Protein AF-A0A484IEH7-F1 (afdb_monomer)

Secondary structure (DSSP, 8-state):
-TTHHHHHHHHHHSSS---------------GGG-STT-EEEEEEEEEE-TTS-EEEEEEEEEEE----------S-----TTSEEEEEEEE-TTS--EEEEEEEEEEEEEEEE-TTT--EEEEEEEEEEETTEEEEEEEEEEEEPTTSSEEEEEE-SGGGTTTT-SS--EEEEPPPHHHHSGGGS--

pLDDT: mean 78.16, std 21.89, range [34.44, 98.0]

Solvent-accessible surface area (backbone atoms only — not comparable to full-atom values): 10768 Å² total; per-residue (Å²): 125,81,70,63,64,58,56,55,56,54,58,61,63,76,69,68,73,86,75,74,73,78,72,76,76,72,76,83,70,77,60,76,84,57,73,48,90,68,48,53,39,28,48,32,40,32,52,25,50,44,100,84,70,46,78,51,31,40,34,35,44,39,38,40,29,53,87,76,80,86,78,84,68,96,58,100,64,69,70,64,44,66,48,36,38,38,36,42,41,34,39,32,28,86,86,66,84,44,77,50,78,34,38,42,33,56,22,26,49,75,47,74,47,71,41,89,88,71,54,23,40,39,34,39,26,26,21,32,38,46,50,96,94,44,70,44,70,72,32,48,30,38,42,34,31,39,64,84,62,49,40,33,40,39,36,54,48,26,77,78,52,75,37,74,59,19,88,66,26,58,31,40,32,40,48,59,56,64,74,75,71,57,61,84,70,83,82,124

Nearest PDB structures (foldseek):
  8vfq-assembly1_A  TM=5.080E-01  e=4.629E+00  synthetic construct
  5m3l-assembly1_M  TM=3.325E-01  e=8.881E+00  Lumbricus terrestris
  4z3t-assembly1_A  TM=2.254E-01  e=2.689E+00  Neisseria meningitidis
  2xe2-assembly1_C  TM=1.680E-01  e=8.881E+00  Escherichia coli

Foldseek 3Di:
DVPPVVVVVVVVVVPPDPPPVPPVPPPPQPPPVVPPPQKWKFKKWDFAADPVRHTAKTKIWMKMASPPDLDPDVDPDPVFPFFRIKIKMWIAGPVRPDIDIKMKGRWTFPDWDADPPQRKIKTWTFTWMADPVGIQGRFTWIWIAGNVRQKTWIWTCCVSVVCPCHPTNTMITGGDDVVVSPPVPPPD

Mean predicted aligned error: 12.23 Å

Structure (mmCIF, N/CA/C/O backbone):
data_AF-A0A484IEH7-F1
#
_entry.id   AF-A0A484IEH7-F1
#
loop_
_atom_site.group_PDB
_atom_site.id
_atom_site.type_symbol
_atom_site.label_atom_id
_atom_site.label_alt_id
_atom_site.label_comp_id
_atom_site.label_asym_id
_atom_site.label_entity_id
_atom_site.label_seq_id
_atom_site.pdbx_PDB_ins_code
_atom_site.Cartn_x
_atom_site.Cartn_y
_atom_site.Cartn_z
_atom_site.occupancy
_atom_site.B_iso_or_equiv
_atom_site.auth_seq_id
_atom_site.auth_comp_id
_atom_site.auth_asym_id
_atom_site.auth_atom_id
_atom_site.pdbx_PDB_model_num
ATOM 1 N N . MET A 1 1 ? -47.107 -39.487 16.039 1.00 52.31 1 MET A N 1
ATOM 2 C CA . MET A 1 1 ? -46.144 -39.463 14.910 1.00 52.31 1 MET A CA 1
ATOM 3 C C . MET A 1 1 ? -46.086 -38.135 14.137 1.00 52.31 1 MET A C 1
ATOM 5 O O . MET A 1 1 ? -45.083 -37.912 13.484 1.00 52.31 1 MET A O 1
ATOM 9 N N . LYS A 1 2 ? -47.071 -37.219 14.223 1.00 49.94 2 LYS A N 1
ATOM 10 C CA . LYS A 1 2 ? -47.020 -35.917 13.513 1.00 49.94 2 LYS A CA 1
ATOM 11 C C . LYS A 1 2 ? -46.179 -34.812 14.182 1.00 49.94 2 LYS A C 1
ATOM 13 O O . LYS A 1 2 ? -45.806 -33.870 13.503 1.00 49.94 2 LYS A O 1
ATOM 18 N N . ASN A 1 3 ? -45.828 -34.947 15.464 1.00 54.19 3 ASN A N 1
ATOM 19 C CA . ASN A 1 3 ? -45.151 -33.874 16.216 1.00 54.19 3 ASN A CA 1
ATOM 20 C C . ASN A 1 3 ? -43.637 -34.082 16.388 1.00 54.19 3 ASN A C 1
ATOM 22 O O . ASN A 1 3 ? -42.960 -33.188 16.878 1.00 54.19 3 ASN A O 1
ATOM 26 N N . LEU A 1 4 ? -43.096 -35.241 15.992 1.00 46.50 4 LEU A N 1
ATOM 27 C CA . LEU A 1 4 ? -41.658 -35.520 16.106 1.00 46.50 4 LEU A CA 1
ATOM 28 C C . LEU A 1 4 ? -40.881 -34.975 14.895 1.00 46.50 4 LEU A C 1
ATOM 30 O O . LEU A 1 4 ? -39.775 -34.467 15.043 1.00 46.50 4 LEU A O 1
ATOM 34 N N . ASN A 1 5 ? -41.503 -34.990 13.711 1.00 44.78 5 ASN A N 1
ATOM 35 C CA . ASN A 1 5 ? -40.874 -34.516 12.477 1.00 44.78 5 ASN A CA 1
ATOM 36 C C . ASN A 1 5 ? -40.778 -32.982 12.415 1.00 44.78 5 ASN A C 1
ATOM 38 O O . ASN A 1 5 ? -39.831 -32.459 11.843 1.00 44.78 5 ASN A O 1
ATOM 42 N N . THR A 1 6 ? -41.704 -32.248 13.043 1.00 47.06 6 THR A N 1
ATOM 43 C CA . THR A 1 6 ? -41.690 -30.772 13.042 1.00 47.06 6 THR A CA 1
ATOM 44 C C . THR A 1 6 ? -40.608 -30.195 13.959 1.00 47.06 6 THR A C 1
ATOM 46 O O . THR A 1 6 ? -40.000 -29.182 13.629 1.00 47.06 6 THR A O 1
ATOM 49 N N . VAL A 1 7 ? -40.313 -30.858 15.083 1.00 50.53 7 VAL A N 1
ATOM 50 C CA . VAL A 1 7 ? -39.259 -30.416 16.016 1.00 50.53 7 VAL A CA 1
ATOM 51 C C . VAL A 1 7 ? -37.864 -30.640 15.422 1.00 50.53 7 VAL A C 1
ATOM 53 O O . VAL A 1 7 ? -36.973 -29.817 15.622 1.00 50.53 7 VAL A O 1
ATOM 56 N N . LEU A 1 8 ? -37.686 -31.693 14.615 1.00 43.75 8 LEU A N 1
ATOM 57 C CA . LEU A 1 8 ? -36.410 -31.973 13.952 1.00 43.75 8 LEU A CA 1
ATOM 58 C C . LEU A 1 8 ? -36.050 -30.912 12.894 1.00 43.75 8 LEU A C 1
ATOM 60 O O . LEU A 1 8 ? -34.884 -30.557 12.752 1.00 43.75 8 LEU A O 1
ATOM 64 N N . VAL A 1 9 ? -37.045 -30.363 12.188 1.00 49.44 9 VAL A N 1
ATOM 65 C CA . VAL A 1 9 ? -36.826 -29.362 11.127 1.00 49.44 9 VAL A CA 1
ATOM 66 C C . VAL A 1 9 ? -36.469 -27.982 11.700 1.00 49.44 9 VAL A C 1
ATOM 68 O O . VAL A 1 9 ? -35.662 -27.271 11.111 1.00 49.44 9 VAL A O 1
ATOM 71 N N . ILE A 1 10 ? -36.987 -27.618 12.878 1.00 48.12 10 ILE A N 1
ATOM 72 C CA . ILE A 1 10 ? -36.666 -26.330 13.523 1.00 48.12 10 ILE A CA 1
ATOM 73 C C . ILE A 1 10 ? -35.257 -26.352 14.144 1.00 48.12 10 ILE A C 1
ATOM 75 O O . ILE A 1 10 ? -34.538 -25.358 14.069 1.00 48.12 10 ILE A O 1
ATOM 79 N N . ALA A 1 11 ? -34.812 -27.492 14.684 1.00 46.34 11 ALA A N 1
ATOM 80 C CA . ALA A 1 11 ? -33.456 -27.632 15.228 1.00 46.34 11 ALA A CA 1
ATOM 81 C C . ALA A 1 11 ? -32.358 -27.607 14.139 1.00 46.34 11 ALA A C 1
ATOM 83 O O . ALA A 1 11 ? -31.252 -27.115 14.375 1.00 46.34 11 ALA A O 1
ATOM 84 N N . LEU A 1 12 ? -32.671 -28.082 12.928 1.00 43.97 12 LEU A N 1
ATOM 85 C CA . LEU A 1 12 ? -31.765 -28.036 11.773 1.00 43.97 12 LEU A CA 1
ATOM 86 C C . LEU A 1 12 ? -31.653 -26.639 11.139 1.00 43.97 12 LEU A C 1
ATOM 88 O O . LEU A 1 12 ? -30.634 -26.339 10.528 1.00 43.97 12 LEU A O 1
ATOM 92 N N . LEU A 1 13 ? -32.649 -25.764 11.316 1.00 42.25 13 LEU A N 1
ATOM 93 C CA . LEU A 1 13 ? -32.603 -24.390 10.797 1.00 42.25 13 LEU A CA 1
ATOM 94 C C . LEU A 1 13 ? -31.844 -23.415 11.711 1.00 42.25 13 LEU A C 1
ATOM 96 O O . LEU A 1 13 ? -31.332 -22.415 11.223 1.00 42.25 13 LEU A O 1
ATOM 100 N N . MET A 1 14 ? -31.710 -23.714 13.008 1.00 44.06 14 MET A N 1
ATOM 101 C CA . MET A 1 14 ? -30.990 -22.846 13.955 1.00 44.06 14 MET A CA 1
ATOM 102 C C . MET A 1 14 ? -29.480 -23.137 14.048 1.00 44.06 14 MET A C 1
ATOM 104 O O . MET A 1 14 ? -28.750 -22.406 14.711 1.00 44.06 14 MET A O 1
ATOM 108 N N . SER A 1 15 ? -29.003 -24.213 13.416 1.00 46.97 15 SER A N 1
ATOM 109 C CA . SER A 1 15 ? -27.593 -24.644 13.453 1.00 46.97 15 SER A CA 1
ATOM 110 C C . SER A 1 15 ? -26.802 -24.279 12.187 1.00 46.97 15 SER A C 1
ATOM 112 O O . SER A 1 15 ? -25.618 -24.597 12.076 1.00 46.97 15 SER A O 1
ATOM 114 N N . GLY A 1 16 ? -27.433 -23.581 11.240 1.00 46.09 16 GLY A N 1
ATOM 115 C CA . GLY A 1 16 ? -26.806 -23.137 10.002 1.00 46.09 16 GLY A CA 1
ATOM 116 C C . GLY A 1 16 ? -26.040 -21.827 10.167 1.00 46.09 16 GLY A C 1
ATOM 117 O O . GLY A 1 16 ? -26.647 -20.768 10.247 1.00 46.09 16 GLY A O 1
ATOM 118 N N . LEU A 1 17 ? -24.711 -21.933 10.100 1.00 49.12 17 LEU A N 1
ATOM 119 C CA . LEU A 1 17 ? -23.743 -20.865 9.814 1.00 49.12 17 LEU A CA 1
ATOM 120 C C . LEU A 1 17 ? -23.400 -19.896 10.957 1.00 49.12 17 LEU A C 1
ATOM 122 O O . LEU A 1 17 ? -23.538 -18.684 10.846 1.00 49.12 17 LEU A O 1
ATOM 126 N N . LEU A 1 18 ? -22.732 -20.426 11.983 1.00 38.34 18 LEU A N 1
ATOM 127 C CA . LEU A 1 18 ? -21.524 -19.754 12.465 1.00 38.34 18 LEU A CA 1
ATOM 128 C C . LEU A 1 18 ? -20.367 -20.201 11.568 1.00 38.34 18 LEU A C 1
ATOM 130 O O . LEU A 1 18 ? -19.612 -21.112 11.904 1.00 38.34 18 LEU A O 1
ATOM 134 N N . SER A 1 19 ? -20.239 -19.587 10.391 1.00 42.47 19 SER A N 1
ATOM 135 C CA . SER A 1 19 ? -18.971 -19.594 9.667 1.00 42.47 19 SER A CA 1
ATOM 136 C C . SER A 1 19 ? -17.997 -18.737 10.465 1.00 42.47 19 SER A C 1
ATOM 138 O O . SER A 1 19 ? -17.803 -17.556 10.188 1.00 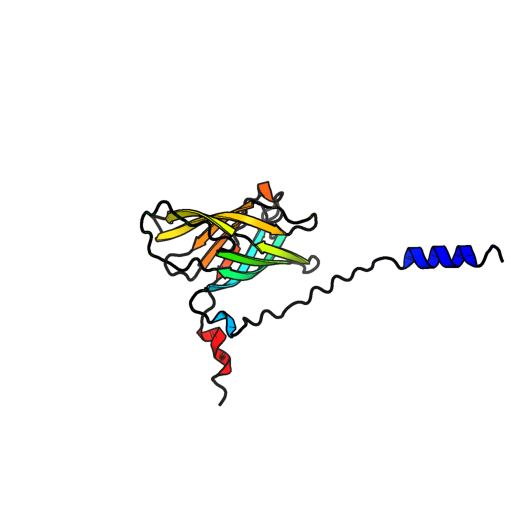42.47 19 SER A O 1
ATOM 140 N N . ILE A 1 20 ? -17.398 -19.338 11.493 1.00 46.88 20 ILE A N 1
ATOM 141 C CA . ILE A 1 20 ? -16.120 -18.877 12.017 1.00 46.88 20 ILE A CA 1
ATOM 142 C C . ILE A 1 20 ? -15.160 -19.067 10.849 1.00 46.88 20 ILE A C 1
ATOM 144 O O . ILE A 1 20 ? -14.649 -20.165 10.621 1.00 46.88 20 ILE A O 1
ATOM 148 N N . GLY A 1 21 ? -15.006 -18.020 10.038 1.00 39.09 21 GLY A N 1
ATOM 149 C CA . GLY A 1 21 ? -13.894 -17.912 9.119 1.00 39.09 21 GLY A CA 1
ATOM 150 C C . GLY A 1 21 ? -12.655 -18.078 9.975 1.00 39.09 21 GLY A C 1
ATOM 151 O O . GLY A 1 21 ? -12.300 -17.193 10.747 1.00 39.09 21 GLY A O 1
ATOM 152 N N . GLN A 1 22 ? -12.059 -19.264 9.921 1.00 36.94 22 GLN A N 1
ATOM 153 C CA . GLN A 1 22 ? -10.737 -19.505 10.459 1.00 36.94 22 GLN A CA 1
ATOM 154 C C . GLN A 1 22 ? -9.806 -18.673 9.577 1.00 36.94 22 GLN A C 1
ATOM 156 O O . GLN A 1 22 ? -9.244 -19.176 8.608 1.00 36.94 22 GLN A O 1
ATOM 161 N N . THR A 1 23 ? -9.683 -17.374 9.855 1.00 40.19 23 THR A N 1
ATOM 162 C CA . THR A 1 23 ? -8.543 -16.609 9.377 1.00 40.19 23 THR A CA 1
ATOM 163 C C . THR A 1 23 ? -7.368 -17.206 10.129 1.00 40.19 23 THR A C 1
ATOM 165 O O . THR A 1 23 ? -7.098 -16.861 11.280 1.00 40.19 23 THR A O 1
ATOM 168 N N . SER A 1 24 ? -6.725 -18.205 9.526 1.00 38.72 24 SER A N 1
ATOM 169 C CA . SER A 1 24 ? -5.399 -18.616 9.944 1.00 38.72 24 SER A CA 1
ATOM 170 C C . SER A 1 24 ? -4.562 -17.345 9.883 1.00 38.72 24 SER A C 1
ATOM 172 O O . SER A 1 24 ? -4.234 -16.881 8.794 1.00 38.72 24 SER A O 1
ATOM 174 N N . ASN A 1 25 ? -4.305 -16.720 11.027 1.00 35.56 25 ASN A N 1
ATOM 175 C CA . ASN A 1 25 ? -3.343 -15.641 11.110 1.00 35.56 25 ASN A CA 1
ATOM 176 C C . ASN A 1 25 ? -1.996 -16.324 10.946 1.00 35.56 25 ASN A C 1
ATOM 178 O O . ASN A 1 25 ? -1.434 -16.854 11.905 1.00 35.56 25 ASN A O 1
ATOM 182 N N . TRP A 1 26 ? -1.527 -16.398 9.702 1.00 35.84 26 TRP A N 1
ATOM 183 C CA . TRP A 1 26 ? -0.141 -16.721 9.434 1.00 35.84 26 TRP A CA 1
ATOM 184 C C . TRP A 1 26 ? 0.639 -15.650 10.188 1.00 35.84 26 TRP A C 1
ATOM 186 O O . TRP A 1 26 ? 0.634 -14.485 9.800 1.00 35.84 26 TRP A O 1
ATOM 196 N N . ILE A 1 27 ? 1.257 -16.020 11.311 1.00 34.44 27 ILE A N 1
ATOM 197 C CA . ILE A 1 27 ? 2.402 -15.274 11.821 1.00 34.44 27 ILE A CA 1
ATOM 198 C C . ILE A 1 27 ? 3.312 -15.180 10.600 1.00 34.44 27 ILE A C 1
ATOM 200 O O . ILE A 1 27 ? 3.745 -16.218 10.099 1.00 34.44 27 ILE A O 1
ATOM 204 N N . PHE A 1 28 ? 3.457 -13.973 10.046 1.00 51.75 28 PHE A N 1
ATOM 205 C CA . PHE A 1 28 ? 4.104 -13.709 8.763 1.00 51.75 28 PHE A CA 1
ATOM 206 C C . PHE A 1 28 ? 5.615 -13.940 8.867 1.00 51.75 28 PHE A C 1
ATOM 208 O O . PHE A 1 28 ? 6.427 -13.025 8.755 1.00 51.75 28 PHE A O 1
ATOM 215 N N . ALA A 1 29 ? 6.001 -15.189 9.106 1.00 45.62 29 ALA A N 1
ATOM 216 C CA . ALA A 1 29 ? 7.340 -15.656 8.866 1.00 45.62 29 ALA A CA 1
ATOM 217 C C . ALA A 1 29 ? 7.560 -15.542 7.358 1.00 45.62 29 ALA A C 1
ATOM 219 O O . ALA A 1 29 ? 6.956 -16.268 6.567 1.00 45.62 29 ALA A O 1
ATOM 220 N N . ILE A 1 30 ? 8.388 -14.573 6.975 1.00 55.81 30 ILE A N 1
ATOM 221 C CA . ILE A 1 30 ? 8.943 -14.464 5.632 1.00 55.81 30 ILE A CA 1
ATOM 222 C C . ILE A 1 30 ? 9.589 -15.824 5.322 1.00 55.81 30 ILE A C 1
ATOM 224 O O . ILE A 1 30 ? 10.537 -16.203 6.014 1.00 55.81 30 ILE A O 1
ATOM 228 N N . PRO A 1 31 ? 9.093 -16.584 4.331 1.00 52.84 31 PRO A N 1
ATOM 229 C CA . PRO A 1 31 ? 9.714 -17.844 3.958 1.00 52.84 31 PRO A CA 1
ATOM 230 C C . PRO A 1 31 ? 11.150 -17.574 3.509 1.00 52.84 31 PRO A C 1
ATOM 232 O O . PRO A 1 31 ? 11.381 -16.691 2.683 1.00 52.84 31 PRO A O 1
ATOM 235 N N . SER A 1 32 ? 12.117 -18.344 4.001 1.00 49.62 32 SER A N 1
ATOM 236 C CA . SER A 1 32 ? 13.518 -18.239 3.567 1.00 49.62 32 SER A CA 1
ATOM 237 C C . SER A 1 32 ? 13.686 -18.453 2.056 1.00 49.62 32 SER A C 1
ATOM 239 O O . SER A 1 32 ? 14.592 -17.888 1.454 1.00 49.62 32 SER A O 1
ATOM 241 N N . ASP A 1 33 ? 12.763 -19.175 1.414 1.00 48.69 33 ASP A N 1
ATOM 242 C CA . ASP A 1 33 ? 12.743 -19.390 -0.040 1.00 48.69 33 ASP A CA 1
ATOM 243 C C . ASP A 1 33 ? 12.414 -18.118 -0.855 1.00 48.69 33 ASP A C 1
ATOM 245 O O . ASP A 1 33 ? 12.564 -18.113 -2.079 1.00 48.69 33 ASP A O 1
ATOM 249 N N . LEU A 1 34 ? 12.005 -17.013 -0.206 1.00 51.12 34 LEU A N 1
ATOM 250 C CA . LEU A 1 34 ? 11.847 -15.697 -0.843 1.00 51.12 34 LEU A CA 1
ATOM 251 C C . LEU A 1 34 ? 13.170 -14.923 -1.004 1.00 51.12 34 LEU A C 1
ATOM 253 O O . LEU A 1 34 ? 13.166 -13.883 -1.658 1.00 51.12 34 LEU A O 1
ATOM 257 N N . LEU A 1 35 ? 14.307 -15.439 -0.509 1.00 53.94 35 LEU A N 1
ATOM 258 C CA . LEU A 1 35 ? 15.665 -14.912 -0.766 1.00 53.94 35 LEU A CA 1
ATOM 259 C C . LEU A 1 35 ? 16.163 -15.161 -2.204 1.00 53.94 35 LEU A C 1
ATOM 261 O O . LEU A 1 35 ? 17.359 -15.090 -2.495 1.00 53.94 35 LEU A O 1
ATOM 265 N N . ASN A 1 36 ? 15.259 -15.430 -3.143 1.00 53.16 36 ASN A N 1
ATOM 266 C CA . ASN A 1 36 ? 15.582 -15.251 -4.544 1.00 53.16 36 ASN A CA 1
ATOM 267 C C . ASN A 1 36 ? 15.657 -13.737 -4.803 1.00 53.16 36 ASN A C 1
ATOM 269 O O . ASN A 1 36 ? 14.634 -13.061 -4.731 1.00 53.16 36 ASN A O 1
ATOM 273 N N . HIS A 1 37 ? 16.846 -13.218 -5.134 1.00 58.00 37 HIS A N 1
ATOM 274 C CA . HIS A 1 37 ? 17.158 -11.801 -5.417 1.00 58.00 37 HIS A CA 1
ATOM 275 C C . HIS A 1 37 ? 16.248 -11.117 -6.468 1.00 58.00 37 HIS A C 1
ATOM 277 O O . HIS A 1 37 ? 16.423 -9.942 -6.773 1.00 58.00 37 HIS A O 1
ATOM 283 N N . LYS A 1 38 ? 15.287 -11.849 -7.041 1.00 70.75 38 LYS A N 1
ATOM 284 C CA . LYS A 1 38 ? 14.239 -11.375 -7.945 1.00 70.75 38 LYS A CA 1
ATOM 285 C C . LYS A 1 38 ? 13.144 -10.548 -7.254 1.00 70.75 38 LYS A C 1
ATOM 287 O O . LYS A 1 38 ? 12.490 -9.766 -7.935 1.00 70.75 38 LYS A O 1
ATOM 292 N N . TYR A 1 39 ? 12.898 -10.748 -5.958 1.00 79.94 39 TYR A N 1
ATOM 293 C CA . TYR A 1 39 ? 11.814 -10.065 -5.245 1.00 79.94 39 TYR A CA 1
ATOM 294 C C . TYR A 1 39 ? 12.342 -9.201 -4.103 1.00 79.94 39 TYR A C 1
ATOM 296 O O . TYR A 1 39 ? 13.217 -9.614 -3.347 1.00 79.94 39 TYR A O 1
ATOM 304 N N . VAL A 1 40 ? 11.728 -8.035 -3.937 1.00 86.69 40 VAL A N 1
ATOM 305 C CA . VAL A 1 40 ? 11.742 -7.263 -2.691 1.00 86.69 40 VAL A CA 1
ATOM 306 C C . VAL A 1 40 ? 10.421 -7.486 -1.967 1.00 86.69 40 VAL A C 1
ATOM 308 O O . VAL A 1 40 ? 9.395 -7.753 -2.592 1.00 86.69 40 VAL A O 1
ATOM 311 N N . PHE A 1 41 ? 10.435 -7.436 -0.646 1.00 89.88 41 PHE A N 1
ATOM 312 C CA . PHE A 1 41 ? 9.264 -7.696 0.187 1.00 89.88 41 PHE A CA 1
ATOM 313 C C . PHE A 1 41 ? 9.434 -7.010 1.534 1.00 89.88 41 PHE A C 1
ATOM 315 O O . PHE A 1 41 ? 10.539 -6.598 1.878 1.00 89.88 41 PHE A O 1
ATOM 322 N N . GLY A 1 42 ? 8.368 -6.946 2.322 1.00 91.56 42 GLY A N 1
ATOM 323 C CA . GLY A 1 42 ? 8.447 -6.521 3.713 1.00 91.56 42 GLY A CA 1
ATOM 324 C C . GLY A 1 42 ? 7.089 -6.168 4.307 1.00 91.56 42 GLY A C 1
ATOM 325 O O . GLY A 1 42 ? 6.058 -6.503 3.714 1.00 91.56 42 GLY A O 1
ATOM 326 N N . PRO A 1 43 ? 7.072 -5.535 5.490 1.00 94.25 43 PRO A N 1
ATOM 327 C CA . PRO A 1 43 ? 5.833 -5.124 6.129 1.00 94.25 43 PRO A CA 1
ATOM 328 C C . PRO A 1 43 ? 5.207 -3.921 5.413 1.00 94.25 43 PRO A C 1
ATOM 330 O O . PRO A 1 43 ? 5.911 -3.123 4.789 1.00 94.25 43 PRO A O 1
ATOM 333 N N . LEU A 1 44 ? 3.887 -3.784 5.538 1.00 94.44 44 LEU A N 1
ATOM 334 C CA . LEU A 1 44 ? 3.136 -2.583 5.172 1.00 94.44 44 LEU A CA 1
ATOM 335 C C . LEU A 1 44 ? 2.504 -1.941 6.410 1.00 94.44 44 LEU A C 1
ATOM 337 O O . LEU A 1 44 ? 2.154 -2.634 7.369 1.00 94.44 44 LEU A O 1
ATOM 341 N N . VAL A 1 45 ? 2.331 -0.624 6.368 1.00 96.44 45 VAL A N 1
ATOM 342 C CA . VAL A 1 45 ? 1.623 0.149 7.389 1.00 96.44 45 VAL A CA 1
ATOM 343 C C . VAL A 1 45 ? 0.888 1.327 6.759 1.00 96.44 45 VAL A C 1
ATOM 345 O O . VAL A 1 45 ? 1.379 1.937 5.816 1.00 96.44 45 VAL A O 1
ATOM 348 N N . GLY A 1 46 ? -0.278 1.671 7.288 1.00 96.00 46 GLY A N 1
ATOM 349 C CA . GLY A 1 46 ? -1.020 2.864 6.892 1.00 96.00 46 GLY A CA 1
ATOM 350 C C . GLY A 1 46 ? -2.097 3.203 7.913 1.00 96.00 46 GLY A C 1
ATOM 351 O O . GLY A 1 46 ? -2.296 2.472 8.886 1.00 96.00 46 GLY A O 1
ATOM 352 N N . ILE A 1 47 ? -2.798 4.304 7.680 1.00 96.06 47 ILE A N 1
ATOM 353 C CA . ILE A 1 47 ? -3.991 4.690 8.435 1.00 96.06 47 ILE A CA 1
ATOM 354 C C . ILE A 1 47 ? -5.048 5.210 7.465 1.00 96.06 47 ILE A C 1
ATOM 356 O O . ILE A 1 47 ? -4.707 5.744 6.412 1.00 96.06 47 ILE A O 1
ATOM 360 N N . THR A 1 48 ? -6.315 5.074 7.832 1.00 94.00 48 THR A N 1
ATOM 361 C CA . THR A 1 48 ? -7.398 5.864 7.242 1.00 94.00 48 THR A CA 1
ATOM 362 C C . THR A 1 48 ? -7.946 6.817 8.282 1.00 94.00 48 THR A C 1
ATOM 364 O O . THR A 1 48 ? -7.897 6.547 9.485 1.00 94.00 48 THR A O 1
ATOM 367 N N . GLU A 1 49 ? -8.486 7.929 7.812 1.00 92.44 49 GLU A N 1
ATOM 368 C CA . GLU A 1 49 ? -9.157 8.920 8.640 1.00 92.44 49 GLU A CA 1
ATOM 369 C C . GLU A 1 49 ? -10.637 8.965 8.263 1.00 92.44 49 GLU A C 1
ATOM 371 O O . GLU A 1 49 ? -10.996 8.763 7.102 1.00 92.44 49 GLU A O 1
ATOM 376 N N . ASN A 1 50 ? -11.495 9.226 9.245 1.00 89.38 50 ASN A N 1
ATOM 377 C CA . ASN A 1 50 ? -12.898 9.547 8.997 1.00 89.38 50 ASN A CA 1
ATOM 378 C C . ASN A 1 50 ? -13.069 11.035 8.644 1.00 89.38 50 ASN A C 1
ATOM 380 O O . ASN A 1 50 ? -12.123 11.819 8.712 1.00 89.38 50 ASN A O 1
ATOM 384 N N . ASP A 1 51 ? -14.304 11.455 8.365 1.00 87.62 51 ASP A N 1
ATOM 385 C CA . ASP A 1 51 ? -14.646 12.837 7.983 1.00 87.62 51 ASP A CA 1
ATOM 386 C C . ASP A 1 51 ? -14.220 13.915 8.997 1.00 87.62 51 ASP A C 1
ATOM 388 O O . ASP A 1 51 ? -14.164 15.100 8.671 1.00 87.62 51 ASP A O 1
ATOM 392 N N . THR A 1 52 ? -13.929 13.528 10.243 1.00 90.19 52 THR A N 1
ATOM 393 C CA . THR A 1 52 ? -13.465 14.443 11.299 1.00 90.19 52 THR A CA 1
ATOM 394 C C . THR A 1 52 ? -11.941 14.516 11.423 1.00 90.19 52 THR A C 1
ATOM 396 O O . THR A 1 52 ? -11.444 15.244 12.280 1.00 90.19 52 THR A O 1
ATOM 399 N N . GLY A 1 53 ? -11.198 13.772 10.595 1.00 89.31 53 GLY A N 1
ATOM 400 C CA . GLY A 1 53 ? -9.735 13.669 10.644 1.00 89.31 53 GLY A CA 1
ATOM 401 C C . GLY A 1 53 ? -9.212 12.757 11.759 1.00 89.31 53 GLY A C 1
ATOM 402 O O . GLY A 1 53 ? -8.021 12.755 12.053 1.00 89.31 53 GLY A O 1
ATOM 403 N N . ASN A 1 54 ? -10.088 11.997 12.423 1.00 92.88 54 ASN A N 1
ATOM 404 C CA . ASN A 1 54 ? -9.669 11.006 13.410 1.00 92.88 54 ASN A CA 1
ATOM 405 C C . ASN A 1 54 ? -9.334 9.689 12.709 1.00 92.88 54 ASN A C 1
ATOM 407 O O . ASN A 1 54 ? -10.028 9.309 11.765 1.00 92.88 54 ASN A O 1
ATOM 411 N N . VAL A 1 55 ? -8.331 8.963 13.216 1.00 94.19 55 VAL A N 1
ATOM 412 C CA . VAL A 1 55 ? -7.991 7.622 12.715 1.00 94.19 55 VAL A CA 1
ATOM 413 C C . VAL A 1 55 ? -9.220 6.717 12.813 1.00 94.19 55 VAL A C 1
ATOM 415 O O . VAL A 1 55 ? -9.762 6.525 13.901 1.00 94.19 55 VAL A O 1
ATOM 418 N N . ASP A 1 56 ? -9.637 6.157 11.682 1.00 94.00 56 ASP A N 1
ATOM 419 C CA . ASP A 1 56 ? -10.764 5.227 11.584 1.00 94.00 56 ASP A CA 1
ATOM 420 C C . ASP A 1 56 ? -10.276 3.775 11.526 1.00 94.00 56 ASP A C 1
ATOM 422 O O . ASP A 1 56 ? -10.768 2.915 12.261 1.00 94.00 56 ASP A O 1
ATOM 426 N N . TRP A 1 57 ? -9.228 3.518 10.736 1.00 95.75 57 TRP A N 1
ATOM 427 C CA . TRP A 1 57 ? -8.579 2.211 10.645 1.00 95.75 57 TRP A CA 1
ATOM 428 C C . TRP A 1 57 ? -7.059 2.323 10.645 1.00 95.75 57 TRP A C 1
ATOM 430 O O . TRP A 1 57 ? -6.471 3.218 10.042 1.00 95.75 57 TRP A O 1
ATOM 440 N N . VAL A 1 58 ? -6.414 1.355 11.291 1.00 96.56 58 VAL A N 1
ATOM 441 C CA . VAL A 1 58 ? -4.976 1.101 11.195 1.00 96.56 58 VAL A CA 1
ATOM 442 C C . VAL A 1 58 ? -4.759 -0.039 10.211 1.00 96.56 58 VAL A C 1
ATOM 444 O O . VAL A 1 58 ? -5.365 -1.102 10.345 1.00 96.56 58 VAL A O 1
ATOM 447 N N . LEU A 1 59 ? -3.892 0.185 9.229 1.00 96.62 59 LEU A N 1
ATOM 448 C CA . LEU A 1 59 ? -3.574 -0.766 8.175 1.00 96.62 59 LEU A CA 1
ATOM 449 C C . LEU A 1 59 ? -2.221 -1.400 8.468 1.00 96.62 59 LEU A C 1
ATOM 451 O O . LEU A 1 59 ? -1.250 -0.711 8.780 1.00 96.62 59 LEU A O 1
ATOM 455 N N . THR A 1 60 ? -2.143 -2.718 8.347 1.00 95.94 60 THR A N 1
ATOM 456 C CA . THR A 1 60 ? -0.908 -3.485 8.526 1.00 95.94 60 THR A CA 1
ATOM 457 C C . THR A 1 60 ? -0.890 -4.705 7.615 1.00 95.94 60 THR A C 1
ATOM 459 O O . THR A 1 60 ? -1.895 -5.031 6.996 1.00 95.94 60 THR A O 1
ATOM 462 N N . GLY A 1 61 ? 0.241 -5.391 7.491 1.00 94.50 61 GLY A N 1
ATOM 463 C CA . GLY A 1 61 ? 0.350 -6.581 6.655 1.00 94.50 61 GLY A CA 1
ATOM 464 C C . GLY A 1 61 ? 1.705 -6.704 5.983 1.00 94.50 61 GLY A C 1
ATOM 465 O O . GLY A 1 61 ? 2.706 -6.199 6.489 1.00 94.50 61 GLY A O 1
ATOM 466 N N . ASN A 1 62 ? 1.744 -7.394 4.844 1.00 94.19 62 ASN A N 1
ATOM 467 C CA . ASN A 1 62 ? 2.982 -7.664 4.115 1.00 94.19 62 ASN A CA 1
ATOM 468 C C . ASN A 1 62 ? 2.792 -7.533 2.610 1.00 94.19 62 ASN A C 1
ATOM 470 O O . ASN A 1 62 ? 1.703 -7.747 2.075 1.00 94.19 62 ASN A O 1
ATOM 474 N N . TRP A 1 63 ? 3.884 -7.232 1.921 1.00 94.06 63 TRP A N 1
ATOM 475 C CA . TRP A 1 63 ? 3.909 -7.055 0.478 1.00 94.06 63 TRP A CA 1
ATOM 476 C C . TRP A 1 63 ? 5.130 -7.731 -0.144 1.00 94.06 63 TRP A C 1
ATOM 478 O O . TRP A 1 63 ? 6.108 -8.049 0.535 1.00 94.06 63 TRP A O 1
ATOM 488 N N . ARG A 1 64 ? 5.065 -7.954 -1.458 1.00 91.50 64 ARG A N 1
ATOM 489 C CA . ARG A 1 64 ? 6.200 -8.370 -2.289 1.00 91.50 64 ARG A CA 1
ATOM 490 C C . ARG A 1 64 ? 6.103 -7.765 -3.683 1.00 91.50 64 ARG A C 1
ATOM 492 O O . ARG A 1 64 ? 5.002 -7.569 -4.196 1.00 91.50 64 ARG A O 1
ATOM 499 N N . SER A 1 65 ? 7.244 -7.544 -4.318 1.00 90.19 65 SER A N 1
ATOM 500 C CA . SER A 1 65 ? 7.331 -6.928 -5.637 1.00 90.19 65 SER A CA 1
ATOM 501 C C . SER A 1 65 ? 8.556 -7.386 -6.420 1.00 90.19 65 SER A C 1
ATOM 503 O O . SER A 1 65 ? 9.587 -7.707 -5.833 1.00 90.19 65 SER A O 1
ATOM 505 N N . ILE A 1 66 ? 8.449 -7.375 -7.748 1.00 86.81 66 ILE A N 1
ATOM 506 C CA . ILE A 1 66 ? 9.585 -7.472 -8.688 1.00 86.81 66 ILE A CA 1
ATOM 507 C C . ILE A 1 66 ? 9.979 -6.106 -9.264 1.00 86.81 66 ILE A C 1
ATOM 509 O O . ILE A 1 66 ? 10.803 -6.035 -10.172 1.00 86.81 66 ILE A O 1
ATOM 513 N N . LEU A 1 67 ? 9.370 -5.019 -8.780 1.00 86.81 67 LEU A N 1
ATOM 514 C CA . LEU A 1 67 ? 9.665 -3.646 -9.196 1.00 86.81 67 LEU A CA 1
ATOM 515 C C . LEU A 1 67 ? 10.998 -3.192 -8.570 1.00 86.81 67 LEU A C 1
ATOM 517 O O . LEU A 1 67 ? 11.033 -2.365 -7.662 1.00 86.81 67 LEU A O 1
ATOM 521 N N . THR A 1 68 ? 12.097 -3.814 -9.008 1.00 75.56 68 THR A N 1
ATOM 522 C CA . THR A 1 68 ? 13.444 -3.671 -8.430 1.00 75.56 68 THR A CA 1
ATOM 523 C C . THR A 1 68 ? 14.418 -2.878 -9.295 1.00 75.56 68 THR A C 1
ATOM 525 O O . THR A 1 68 ? 15.480 -2.514 -8.799 1.00 75.56 68 THR A O 1
ATOM 528 N N . ASN A 1 69 ? 14.108 -2.646 -10.573 1.00 60.84 69 ASN A N 1
ATOM 529 C CA . ASN A 1 69 ? 15.076 -2.130 -11.543 1.00 60.84 69 ASN A CA 1
ATOM 530 C C . ASN A 1 69 ? 15.059 -0.597 -11.623 1.00 60.84 69 ASN A C 1
ATOM 532 O O . ASN A 1 69 ? 14.008 -0.005 -11.846 1.00 60.84 69 ASN A O 1
ATOM 536 N N . ASP A 1 70 ? 16.247 0.009 -11.526 1.00 49.84 70 ASP A N 1
ATOM 537 C CA . ASP A 1 70 ? 16.488 1.457 -11.656 1.00 49.84 70 ASP A CA 1
ATOM 538 C C . ASP A 1 70 ? 16.718 1.910 -13.117 1.00 49.84 70 ASP A C 1
ATOM 540 O O . ASP A 1 70 ? 16.854 3.101 -13.393 1.00 49.84 70 ASP A O 1
ATOM 544 N N . VAL A 1 71 ? 16.801 0.975 -14.075 1.00 45.97 71 VAL A N 1
ATOM 545 C CA . VAL A 1 71 ? 17.153 1.287 -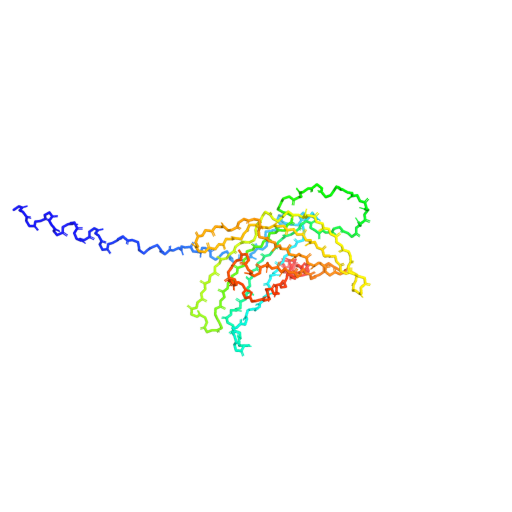15.470 1.00 45.97 71 VAL A CA 1
ATOM 546 C C . VAL A 1 71 ? 15.895 1.533 -16.300 1.00 45.97 71 VAL A C 1
ATOM 548 O O . VAL A 1 71 ? 15.283 0.613 -16.843 1.00 45.97 71 VAL A O 1
ATOM 551 N N . PHE A 1 72 ? 15.542 2.811 -16.404 1.00 50.66 72 PHE A N 1
ATOM 552 C CA . PHE A 1 72 ? 14.600 3.356 -17.375 1.00 50.66 72 PHE A CA 1
ATOM 553 C C . PHE A 1 72 ? 15.254 3.453 -18.757 1.00 50.66 72 PHE A C 1
ATOM 555 O O . PHE A 1 72 ? 15.667 4.525 -19.197 1.00 50.66 72 PHE A O 1
ATOM 562 N N . GLU A 1 73 ? 15.346 2.340 -19.478 1.00 41.06 73 GLU A N 1
ATOM 563 C CA . GLU A 1 73 ? 15.455 2.450 -20.930 1.00 41.06 73 GLU A CA 1
ATOM 564 C C . GLU A 1 73 ? 14.055 2.708 -21.477 1.00 41.06 73 GLU A C 1
ATOM 566 O O . GLU A 1 73 ? 13.137 1.927 -21.222 1.00 41.06 73 GLU A O 1
ATOM 571 N N . ASN A 1 74 ? 13.914 3.833 -22.189 1.00 40.09 74 ASN A N 1
ATOM 572 C CA . ASN A 1 74 ? 12.743 4.303 -22.932 1.00 40.09 74 ASN A CA 1
ATOM 573 C C . ASN A 1 74 ? 12.276 3.255 -23.956 1.00 40.09 74 ASN A C 1
ATOM 575 O O . ASN A 1 74 ? 12.420 3.406 -25.168 1.00 40.09 74 ASN A O 1
ATOM 579 N N . THR A 1 75 ? 11.770 2.143 -23.451 1.00 37.97 75 THR A N 1
ATOM 580 C CA . THR A 1 75 ? 11.233 1.041 -24.215 1.00 37.97 75 THR A CA 1
ATOM 581 C C . THR A 1 75 ? 9.741 1.084 -23.984 1.00 37.97 75 THR A C 1
ATOM 583 O O . THR A 1 75 ? 9.225 0.927 -22.882 1.00 37.97 75 THR A O 1
ATOM 586 N N . THR A 1 76 ? 9.033 1.329 -25.072 1.00 38.97 76 THR A N 1
ATOM 587 C CA . THR A 1 76 ? 7.580 1.295 -25.245 1.00 38.97 76 THR A CA 1
ATOM 588 C C . THR A 1 76 ? 6.966 -0.092 -24.985 1.00 38.97 76 THR A C 1
ATOM 590 O O . THR A 1 76 ? 5.904 -0.415 -25.504 1.00 38.97 76 THR A O 1
ATOM 593 N N . TYR A 1 77 ? 7.629 -0.925 -24.181 1.00 40.66 77 TYR A N 1
ATOM 594 C CA . TYR A 1 77 ? 7.302 -2.313 -23.905 1.00 40.66 77 TYR A CA 1
ATOM 595 C C . TYR A 1 77 ? 7.516 -2.614 -22.418 1.00 40.66 77 TYR A C 1
ATOM 597 O O . TYR A 1 77 ? 8.346 -3.441 -22.040 1.00 40.66 77 TYR A O 1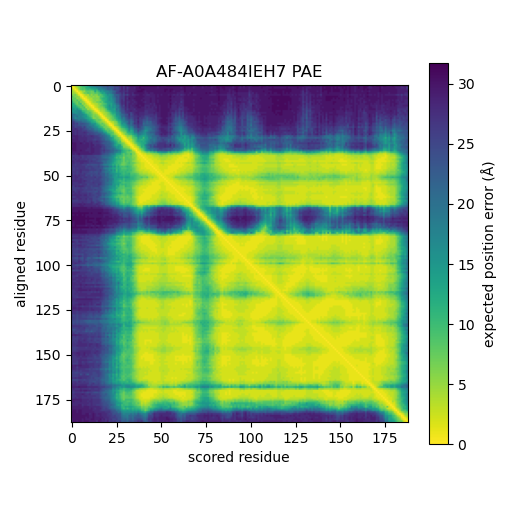
ATOM 605 N N . PHE A 1 78 ? 6.694 -2.010 -21.556 1.00 50.59 78 PHE A N 1
ATOM 606 C CA . PHE A 1 78 ? 6.294 -2.732 -20.353 1.00 50.59 78 PHE A CA 1
ATOM 607 C C . PHE A 1 78 ? 5.498 -3.939 -20.849 1.00 50.59 78 PHE A C 1
ATOM 609 O O . PHE A 1 78 ? 4.304 -3.842 -21.120 1.00 50.59 78 PHE A O 1
ATOM 616 N N . ASN A 1 79 ? 6.168 -5.077 -21.051 1.00 48.25 79 ASN A N 1
ATOM 617 C CA . ASN A 1 79 ? 5.466 -6.353 -21.093 1.00 48.25 79 ASN A CA 1
ATOM 618 C C . ASN A 1 79 ? 4.653 -6.394 -19.802 1.00 48.25 79 ASN A C 1
ATOM 620 O O . ASN A 1 79 ? 5.259 -6.493 -18.736 1.00 48.25 79 ASN A O 1
ATOM 624 N N . GLN A 1 80 ? 3.334 -6.207 -19.921 1.00 53.50 80 GLN A N 1
ATOM 625 C CA . GLN A 1 80 ? 2.354 -6.135 -18.840 1.00 53.50 80 GLN A CA 1
ATOM 626 C C . GLN A 1 80 ? 2.655 -7.241 -17.827 1.00 53.50 80 GLN A C 1
ATOM 628 O O . GLN A 1 80 ? 2.281 -8.400 -18.010 1.00 53.50 80 GLN A O 1
ATOM 633 N N . SER A 1 81 ? 3.439 -6.915 -16.799 1.00 61.91 81 SER A N 1
ATOM 634 C CA . SER A 1 81 ? 3.968 -7.912 -15.878 1.00 61.91 81 SER A CA 1
ATOM 635 C C . SER A 1 81 ? 2.924 -8.113 -14.798 1.00 61.91 81 SER A C 1
ATOM 637 O O . SER A 1 81 ? 3.008 -7.564 -13.702 1.00 61.91 81 SER A O 1
ATOM 639 N N . SER A 1 82 ? 1.880 -8.865 -15.153 1.00 63.81 82 SER A N 1
ATOM 640 C CA . SER A 1 82 ? 0.809 -9.211 -14.226 1.00 63.81 82 SER A CA 1
ATOM 641 C C . SER A 1 82 ? 1.387 -9.798 -12.938 1.00 63.81 82 SER A C 1
ATOM 643 O O . SER A 1 82 ? 2.238 -10.695 -12.953 1.00 63.81 82 SER A O 1
ATOM 645 N N . GLY A 1 83 ? 0.937 -9.254 -11.805 1.00 70.81 83 GLY A N 1
ATOM 646 C CA . GLY A 1 83 ? 1.384 -9.664 -10.478 1.00 70.81 83 GLY A CA 1
ATOM 647 C C . GLY A 1 83 ? 2.759 -9.125 -10.086 1.00 70.81 83 GLY A C 1
ATOM 648 O O . GLY A 1 83 ? 3.416 -9.741 -9.240 1.00 70.81 83 GLY A O 1
ATOM 649 N N . SER A 1 84 ? 3.182 -8.006 -10.679 1.00 84.38 84 SER A N 1
ATOM 650 C CA . SER A 1 84 ? 4.456 -7.347 -10.375 1.00 84.38 84 SER A CA 1
ATOM 651 C C . SER A 1 84 ? 4.548 -6.828 -8.937 1.00 84.38 84 SER A C 1
ATOM 653 O O . SER A 1 84 ? 5.639 -6.817 -8.373 1.00 84.38 84 SER A O 1
ATOM 655 N N . PHE A 1 85 ? 3.408 -6.499 -8.325 1.00 92.56 85 PHE A N 1
ATOM 656 C CA . PHE A 1 85 ? 3.251 -6.166 -6.911 1.00 92.56 85 PHE A CA 1
ATOM 657 C C . PHE A 1 85 ? 2.077 -6.958 -6.317 1.00 92.56 85 PHE A C 1
ATOM 659 O O . PHE A 1 85 ? 1.056 -7.164 -6.979 1.00 92.56 85 PHE A O 1
ATOM 666 N N . LYS A 1 86 ? 2.225 -7.438 -5.078 1.00 94.81 86 LYS A N 1
ATOM 667 C CA . LYS A 1 86 ? 1.154 -8.094 -4.312 1.00 94.81 86 LYS A CA 1
ATOM 668 C C . LYS A 1 86 ? 1.228 -7.685 -2.848 1.00 94.81 86 LYS A C 1
ATOM 670 O O . LYS A 1 86 ? 2.329 -7.616 -2.300 1.00 94.81 86 LYS A O 1
ATOM 675 N N . ALA A 1 87 ? 0.079 -7.518 -2.204 1.00 95.94 87 ALA A N 1
ATOM 676 C CA . ALA A 1 87 ? -0.005 -7.252 -0.772 1.00 95.94 87 ALA A CA 1
ATOM 677 C C . ALA A 1 87 ? -1.163 -8.008 -0.115 1.00 95.94 87 ALA A C 1
ATOM 679 O O . ALA A 1 87 ? -2.191 -8.263 -0.739 1.00 95.94 87 ALA A O 1
ATOM 680 N N . ALA A 1 88 ? -0.983 -8.346 1.157 1.00 96.56 88 ALA A N 1
ATOM 681 C CA . ALA A 1 88 ? -2.042 -8.769 2.061 1.00 96.56 88 ALA A CA 1
ATOM 682 C C . ALA A 1 88 ? -2.144 -7.715 3.161 1.00 96.56 88 ALA A C 1
ATOM 684 O O . ALA A 1 88 ? -1.152 -7.458 3.842 1.00 96.56 88 ALA A O 1
ATOM 685 N N . ILE A 1 89 ? -3.317 -7.107 3.290 1.00 96.44 89 ILE A N 1
ATOM 686 C CA . ILE A 1 89 ? -3.600 -5.952 4.137 1.00 96.44 89 ILE A CA 1
ATOM 687 C C . ILE A 1 89 ? -4.617 -6.374 5.187 1.00 96.44 89 ILE A C 1
ATOM 689 O O . ILE A 1 89 ? -5.619 -7.014 4.893 1.00 96.44 89 ILE A O 1
ATOM 693 N N . GLU A 1 90 ? -4.371 -5.987 6.418 1.00 96.00 90 GLU A N 1
ATOM 694 C CA . GLU A 1 90 ? -5.275 -6.106 7.538 1.00 96.00 90 GLU A CA 1
ATOM 695 C C . GLU A 1 90 ? -5.651 -4.706 8.008 1.00 96.00 90 GLU A C 1
ATOM 697 O O . GLU A 1 90 ? -4.789 -3.839 8.138 1.00 96.00 90 GLU A O 1
ATOM 702 N N . MET A 1 91 ? -6.940 -4.497 8.249 1.00 95.69 91 MET A N 1
ATOM 703 C CA . MET A 1 91 ? -7.498 -3.261 8.779 1.00 95.69 91 MET A CA 1
ATOM 704 C C . MET A 1 91 ? -8.010 -3.538 10.182 1.00 95.69 91 MET A C 1
ATOM 706 O O . MET A 1 91 ? -8.813 -4.451 10.370 1.00 95.69 91 MET A O 1
ATOM 710 N N . ILE A 1 92 ? -7.564 -2.761 11.164 1.00 96.56 92 ILE A N 1
ATOM 711 C CA . ILE A 1 92 ? -7.966 -2.902 12.566 1.00 96.56 92 ILE A CA 1
ATOM 712 C C . ILE A 1 92 ? -8.450 -1.547 13.072 1.00 96.56 92 ILE A C 1
ATOM 714 O O . ILE A 1 92 ? -7.761 -0.542 12.893 1.00 96.56 92 ILE A O 1
ATOM 718 N N . LYS A 1 93 ? -9.620 -1.502 13.714 1.00 96.12 93 LYS A N 1
ATOM 719 C CA . LYS A 1 93 ? -10.074 -0.272 14.374 1.00 96.12 93 LYS A CA 1
ATOM 720 C C . LYS A 1 93 ? -9.126 0.102 15.519 1.00 96.12 93 LYS A C 1
ATOM 722 O O . LYS A 1 93 ? -8.632 -0.801 16.196 1.00 96.12 93 LYS A O 1
ATOM 727 N N . PRO A 1 94 ? -8.918 1.394 15.820 1.00 96.06 94 PRO A N 1
ATOM 728 C CA . PRO A 1 94 ? -8.068 1.820 16.934 1.00 96.06 94 PRO A CA 1
ATOM 729 C C . PRO A 1 94 ? -8.452 1.235 18.302 1.00 96.06 94 PRO A C 1
ATOM 731 O O . PRO A 1 94 ? -7.588 1.049 19.154 1.00 96.06 94 PRO A O 1
ATOM 734 N N . ASP A 1 95 ? -9.733 0.921 18.513 1.00 96.00 95 ASP A N 1
ATOM 735 C CA . ASP A 1 95 ? -10.246 0.284 19.733 1.00 96.00 95 ASP A CA 1
ATOM 736 C C . ASP A 1 95 ? -10.140 -1.257 19.731 1.00 96.00 95 ASP A C 1
ATOM 738 O O . ASP A 1 95 ? -10.495 -1.910 20.712 1.00 96.00 95 ASP A O 1
ATOM 742 N N . GLY A 1 96 ? -9.660 -1.848 18.632 1.00 95.50 96 GLY A N 1
ATOM 743 C CA . GLY A 1 96 ? -9.504 -3.287 18.433 1.00 95.50 96 GLY A CA 1
ATOM 744 C C . GLY A 1 96 ? -10.799 -4.058 18.159 1.00 95.50 96 GLY A C 1
ATOM 745 O O . GLY A 1 96 ? -10.750 -5.280 18.026 1.00 95.50 96 GLY A O 1
ATOM 746 N N . THR A 1 97 ? -11.955 -3.394 18.074 1.00 95.38 97 THR A N 1
ATOM 747 C CA . THR A 1 97 ? -13.265 -4.066 17.963 1.00 95.38 97 THR A CA 1
ATOM 748 C C . THR A 1 97 ? -13.598 -4.535 16.548 1.00 95.38 97 THR A C 1
ATOM 750 O O . THR A 1 97 ? -14.359 -5.487 16.378 1.00 95.38 97 THR A O 1
ATOM 753 N N . GLY A 1 98 ? -13.030 -3.884 15.531 1.00 95.12 98 GLY A N 1
ATOM 754 C CA . GLY A 1 98 ? -13.190 -4.241 14.123 1.00 95.12 98 GLY A CA 1
ATOM 755 C C . GLY A 1 98 ? -11.883 -4.744 13.523 1.00 95.12 98 GLY A C 1
ATOM 756 O O . GLY A 1 98 ? -10.827 -4.166 13.779 1.00 95.12 98 GLY A O 1
ATOM 757 N N . ARG A 1 99 ? -11.961 -5.808 12.715 1.00 95.44 99 ARG A N 1
ATOM 758 C CA . ARG A 1 99 ? -10.813 -6.403 12.020 1.00 95.44 99 ARG A CA 1
ATOM 759 C C . ARG A 1 99 ? -11.232 -7.003 10.680 1.00 95.44 99 ARG A C 1
ATOM 761 O O . ARG A 1 99 ? -12.047 -7.921 10.676 1.00 95.44 99 ARG A O 1
ATOM 768 N N . HIS A 1 100 ? -10.647 -6.536 9.579 1.00 92.62 100 HIS A N 1
ATOM 769 C CA . HIS A 1 100 ? -10.863 -7.062 8.224 1.00 92.62 100 HIS A CA 1
ATOM 770 C C . HIS A 1 100 ? -9.534 -7.410 7.546 1.00 92.62 100 HIS A C 1
ATOM 772 O O . HIS A 1 100 ? -8.492 -6.856 7.889 1.00 92.62 100 HIS A O 1
ATOM 778 N N . THR A 1 101 ? -9.575 -8.302 6.556 1.00 95.44 101 THR A N 1
ATOM 779 C CA . THR A 1 101 ? -8.412 -8.667 5.735 1.00 95.44 101 THR A CA 1
ATOM 780 C C . THR A 1 101 ? -8.729 -8.520 4.256 1.00 95.44 101 THR A C 1
ATOM 782 O O . THR A 1 101 ? -9.780 -8.970 3.805 1.00 95.44 101 THR A O 1
ATOM 785 N N . HIS A 1 102 ? -7.783 -7.972 3.504 1.00 96.56 102 HIS A N 1
ATOM 786 C CA . HIS A 1 102 ? -7.864 -7.708 2.077 1.00 96.56 102 HIS A CA 1
ATOM 787 C C . HIS A 1 102 ? -6.566 -8.121 1.376 1.00 96.56 102 HIS A C 1
ATOM 789 O O . HIS A 1 102 ? -5.505 -8.241 1.989 1.00 96.56 102 HIS A O 1
ATOM 795 N N . THR A 1 103 ? -6.625 -8.315 0.066 1.00 96.75 103 THR A N 1
ATOM 796 C CA . THR A 1 103 ? -5.467 -8.576 -0.782 1.00 96.75 103 THR A CA 1
ATOM 797 C C . THR A 1 103 ? -5.471 -7.639 -1.971 1.00 96.75 103 THR A C 1
ATOM 799 O O . THR A 1 103 ? -6.519 -7.433 -2.577 1.00 96.75 103 THR A O 1
ATOM 802 N N . LEU A 1 104 ? -4.285 -7.159 -2.331 1.00 97.12 104 LEU 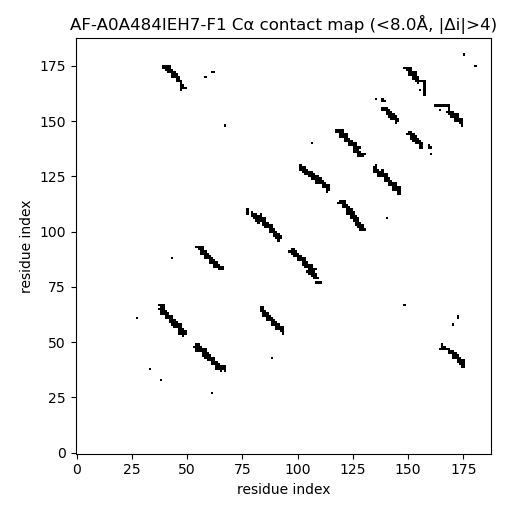A N 1
ATOM 803 C CA . LEU A 1 104 ? -3.992 -6.521 -3.606 1.00 97.12 104 LEU A CA 1
ATOM 804 C C . LEU A 1 104 ? -3.204 -7.521 -4.445 1.00 97.12 104 LEU A C 1
ATOM 806 O O . LEU A 1 104 ? -2.125 -7.979 -4.053 1.00 97.12 104 LEU A O 1
ATOM 810 N N . THR A 1 105 ? -3.757 -7.891 -5.591 1.00 94.88 105 THR A N 1
ATOM 811 C CA . THR A 1 105 ? -3.182 -8.893 -6.490 1.00 94.88 105 THR A CA 1
ATOM 812 C C . THR A 1 105 ? -3.219 -8.418 -7.933 1.00 94.88 105 THR A C 1
ATOM 814 O O . THR A 1 105 ? -3.752 -7.356 -8.225 1.00 94.88 105 THR A O 1
ATOM 817 N N . GLU A 1 106 ? -2.591 -9.189 -8.823 1.00 92.62 106 GLU A N 1
ATOM 818 C CA . GLU A 1 106 ? -2.646 -8.951 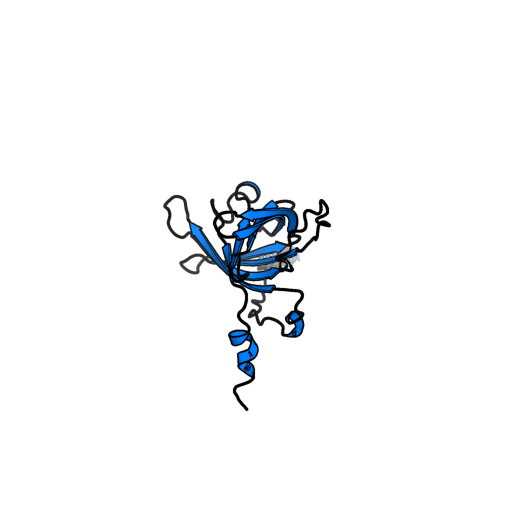-10.272 1.00 92.62 106 GLU A CA 1
ATOM 819 C C . GLU A 1 106 ? -2.254 -7.530 -10.698 1.00 92.62 106 GLU A C 1
ATOM 821 O O . GLU A 1 106 ? -2.722 -7.056 -11.719 1.00 92.62 106 GLU A O 1
ATOM 826 N N . PHE A 1 107 ? -1.353 -6.865 -9.960 1.00 94.25 107 PHE A N 1
ATOM 827 C CA . PHE A 1 107 ? -0.904 -5.532 -10.350 1.00 94.25 107 PHE A CA 1
ATOM 828 C C . PHE A 1 107 ? -0.205 -5.571 -11.716 1.00 94.25 107 PHE A C 1
ATOM 830 O O . PHE A 1 107 ? 0.845 -6.216 -11.861 1.00 94.25 107 PHE A O 1
ATOM 837 N N . VAL A 1 108 ? -0.798 -4.904 -12.705 1.00 91.88 108 VAL A N 1
ATOM 838 C CA . VAL A 1 108 ? -0.291 -4.757 -14.071 1.00 91.88 108 VAL A CA 1
ATOM 839 C C . VAL A 1 108 ? 0.192 -3.324 -14.255 1.00 91.88 108 VAL A C 1
ATOM 841 O O . VAL A 1 108 ? -0.597 -2.386 -14.221 1.00 91.88 108 VAL A O 1
ATOM 844 N N . VAL A 1 109 ? 1.494 -3.152 -14.488 1.00 92.19 109 VAL A N 1
ATOM 845 C CA . VAL A 1 109 ? 2.075 -1.837 -14.793 1.00 92.19 109 VAL A CA 1
ATOM 846 C C . VAL A 1 109 ? 1.635 -1.392 -16.187 1.00 92.19 109 VAL A C 1
ATOM 848 O O . VAL A 1 109 ? 1.881 -2.095 -17.169 1.00 92.19 109 VAL A O 1
ATOM 851 N N . LEU A 1 110 ? 1.031 -0.208 -16.271 1.00 90.62 110 LEU A N 1
ATOM 852 C CA . LEU A 1 110 ? 0.652 0.455 -17.521 1.00 90.62 110 LEU A CA 1
ATOM 853 C C . LEU A 1 110 ? 1.728 1.438 -17.981 1.00 90.62 110 LEU A C 1
ATOM 855 O O . LEU A 1 110 ? 2.021 1.540 -19.170 1.00 90.62 110 LEU A O 1
ATOM 859 N N . ASN A 1 111 ? 2.318 2.168 -17.039 1.00 89.44 111 ASN A N 1
ATOM 860 C CA . ASN A 1 111 ? 3.446 3.051 -17.287 1.00 89.44 111 ASN A CA 1
ATOM 861 C C . ASN A 1 111 ? 4.285 3.211 -16.022 1.00 89.44 111 ASN A C 1
ATOM 863 O O . ASN A 1 111 ? 3.826 2.939 -14.911 1.00 89.44 111 ASN A O 1
ATOM 867 N N . ALA A 1 112 ? 5.512 3.683 -16.208 1.00 89.81 112 ALA A N 1
ATOM 868 C CA . ALA A 1 112 ? 6.323 4.165 -15.113 1.00 89.81 112 ALA A CA 1
ATOM 869 C C . ALA A 1 112 ? 6.955 5.504 -15.484 1.00 89.81 112 ALA A C 1
ATOM 871 O O . ALA A 1 112 ? 7.313 5.731 -16.643 1.00 89.81 112 ALA A O 1
ATOM 872 N N . THR A 1 113 ? 7.105 6.372 -14.495 1.00 90.75 113 THR A N 1
ATOM 873 C CA . THR A 1 113 ? 7.761 7.671 -14.623 1.00 90.75 113 THR A CA 1
ATOM 874 C C . THR A 1 113 ? 8.711 7.877 -13.455 1.00 90.75 113 THR A C 1
ATOM 876 O O . THR A 1 113 ? 8.508 7.327 -12.374 1.00 90.75 113 THR A O 1
ATOM 879 N N . GLN A 1 114 ? 9.750 8.676 -13.663 1.00 90.56 114 GLN A N 1
ATOM 880 C CA . GLN A 1 114 ? 10.630 9.111 -12.588 1.00 90.56 114 GLN A CA 1
ATOM 881 C C . GLN A 1 114 ? 10.164 10.475 -12.082 1.00 90.56 114 GLN A C 1
ATOM 883 O O . GLN A 1 114 ? 9.908 11.373 -12.887 1.00 90.56 114 GLN A O 1
ATOM 888 N N . ASP A 1 115 ? 10.040 10.616 -10.767 1.00 87.50 115 ASP A N 1
ATOM 889 C CA . ASP A 1 115 ? 9.782 11.900 -10.130 1.00 87.50 115 ASP A CA 1
ATOM 890 C C . ASP A 1 115 ? 11.060 12.763 -10.206 1.00 87.50 115 ASP A C 1
ATOM 892 O O . ASP A 1 115 ? 12.131 12.314 -9.777 1.00 87.50 115 ASP A O 1
ATOM 896 N N . PRO A 1 116 ? 10.993 13.976 -10.783 1.00 85.38 116 PRO A N 1
ATOM 897 C CA . PRO A 1 116 ? 12.170 14.813 -10.998 1.00 85.38 116 PRO A CA 1
ATOM 898 C C . PRO A 1 116 ? 12.737 15.425 -9.710 1.00 85.38 116 PRO A C 1
ATOM 900 O O . PRO A 1 116 ? 13.912 15.794 -9.691 1.00 85.38 116 PRO A O 1
ATOM 903 N N . ASP A 1 117 ? 11.938 15.540 -8.648 1.00 90.12 117 ASP A N 1
ATOM 904 C CA . ASP A 1 117 ? 12.303 16.252 -7.424 1.00 90.12 117 ASP A CA 1
ATOM 905 C C . ASP A 1 117 ? 12.981 15.326 -6.409 1.00 90.12 117 ASP A C 1
ATOM 907 O O . ASP A 1 117 ? 13.934 15.720 -5.731 1.00 90.12 117 ASP A O 1
ATOM 911 N N . ASN A 1 118 ? 12.512 14.080 -6.301 1.00 89.50 118 ASN A N 1
ATOM 912 C CA . ASN A 1 118 ? 13.005 13.118 -5.307 1.00 89.50 118 ASN A CA 1
ATOM 913 C C . ASN A 1 118 ? 13.638 11.850 -5.923 1.00 89.50 118 ASN A C 1
ATOM 915 O O . ASN A 1 118 ? 14.150 10.992 -5.189 1.00 89.50 118 ASN A O 1
ATOM 919 N N . ASN A 1 119 ? 13.647 11.749 -7.259 1.00 89.00 119 ASN A N 1
ATOM 920 C CA . ASN A 1 119 ? 14.171 10.619 -8.026 1.00 89.00 119 ASN A CA 1
ATOM 921 C C . ASN A 1 119 ? 13.469 9.280 -7.712 1.00 89.00 119 ASN A C 1
ATOM 923 O O . ASN A 1 119 ? 14.047 8.207 -7.920 1.00 89.00 119 ASN A O 1
ATOM 927 N N . SER A 1 120 ? 12.250 9.321 -7.161 1.00 92.94 120 SER A N 1
ATOM 928 C CA . SER A 1 120 ? 11.401 8.149 -6.970 1.00 92.94 120 SER A CA 1
ATOM 929 C C . SER A 1 120 ? 10.914 7.631 -8.318 1.00 92.94 120 SER A C 1
ATOM 931 O O . SER A 1 120 ? 10.961 8.307 -9.346 1.00 92.94 120 SER A O 1
ATOM 933 N N . THR A 1 121 ? 10.498 6.372 -8.334 1.00 92.69 121 THR A N 1
ATOM 934 C CA . THR A 1 121 ? 9.882 5.753 -9.501 1.00 92.69 121 THR A CA 1
ATOM 935 C C . THR A 1 121 ? 8.412 5.515 -9.225 1.00 92.69 121 THR A C 1
ATOM 937 O O . THR A 1 121 ? 8.072 4.751 -8.326 1.00 92.69 121 THR A O 1
ATOM 940 N N . ILE A 1 122 ? 7.550 6.123 -10.028 1.00 93.88 122 ILE A N 1
ATOM 941 C CA . ILE A 1 122 ? 6.101 5.999 -9.938 1.00 93.88 122 ILE A CA 1
ATOM 942 C C . ILE A 1 122 ? 5.654 4.984 -10.986 1.00 93.88 122 ILE A C 1
ATOM 944 O O . ILE A 1 122 ? 5.817 5.216 -12.181 1.00 93.88 122 ILE A O 1
ATOM 948 N N . PHE A 1 123 ? 5.094 3.862 -10.545 1.00 93.88 123 PHE A N 1
ATOM 949 C CA . PHE A 1 123 ? 4.467 2.857 -11.398 1.00 93.88 123 PHE A CA 1
ATOM 950 C C . PHE A 1 123 ? 2.953 3.031 -11.331 1.00 93.88 123 PHE A C 1
ATOM 952 O O . PHE A 1 123 ? 2.351 2.795 -10.284 1.00 93.88 123 PHE A O 1
ATOM 959 N N . ASN A 1 124 ? 2.334 3.402 -12.448 1.00 95.00 124 ASN A N 1
ATOM 960 C CA . ASN A 1 124 ? 0.881 3.456 -12.560 1.00 95.00 124 ASN A CA 1
ATOM 961 C C . ASN A 1 124 ? 0.380 2.183 -13.230 1.00 95.00 124 ASN A C 1
ATOM 963 O O . ASN A 1 124 ? 0.923 1.748 -14.252 1.00 95.00 124 ASN A O 1
ATOM 967 N N . GLY A 1 125 ? -0.664 1.594 -12.666 1.00 94.88 125 GLY A N 1
ATOM 968 C CA . GLY A 1 125 ? -1.210 0.338 -13.141 1.00 94.88 125 GLY A CA 1
ATOM 969 C C . GLY A 1 125 ? -2.627 0.089 -12.658 1.00 94.88 125 GLY A C 1
ATOM 970 O O . GLY A 1 125 ? -3.277 0.974 -12.102 1.00 94.88 125 GLY A O 1
ATOM 971 N N . THR A 1 126 ? -3.083 -1.140 -12.850 1.00 97.00 126 THR A N 1
ATOM 972 C CA . THR A 1 126 ? -4.350 -1.629 -12.305 1.00 97.00 126 THR A CA 1
ATOM 973 C C . THR A 1 126 ? -4.118 -2.873 -11.460 1.00 97.00 126 THR A C 1
ATOM 975 O O . THR A 1 126 ? -3.142 -3.594 -11.673 1.00 97.00 126 THR A O 1
ATOM 978 N N . SER A 1 127 ? -4.967 -3.110 -10.462 1.00 97.00 127 SER A N 1
ATOM 979 C CA . SER A 1 127 ? -4.895 -4.278 -9.581 1.00 97.00 127 SER A CA 1
ATOM 980 C C . SER A 1 127 ? -6.269 -4.894 -9.311 1.00 97.00 127 SER A C 1
ATOM 982 O O . SER A 1 127 ? -7.309 -4.299 -9.593 1.00 97.00 127 SER A O 1
ATOM 984 N N . THR A 1 128 ? -6.262 -6.099 -8.744 1.00 97.56 128 THR A N 1
ATOM 985 C CA . THR A 1 128 ? -7.446 -6.763 -8.192 1.00 97.56 128 THR A CA 1
ATOM 986 C C . THR A 1 128 ? -7.424 -6.642 -6.668 1.00 97.56 128 THR A C 1
ATOM 988 O O . THR A 1 128 ? -6.489 -7.136 -6.022 1.00 97.56 128 THR A O 1
ATOM 991 N N . ILE A 1 129 ? -8.461 -6.028 -6.094 1.00 97.56 129 ILE A N 1
ATOM 992 C CA . ILE A 1 129 ? -8.639 -5.808 -4.653 1.00 97.56 129 ILE A CA 1
ATOM 993 C C . ILE A 1 129 ? -9.756 -6.708 -4.127 1.00 97.56 129 ILE A C 1
ATOM 995 O O . ILE A 1 129 ? -10.870 -6.681 -4.638 1.00 97.56 129 ILE A O 1
ATOM 999 N N . SER A 1 130 ? -9.497 -7.500 -3.087 1.00 97.06 130 SER A N 1
ATOM 1000 C CA . SER A 1 130 ? -10.562 -8.286 -2.446 1.00 97.06 130 SER A CA 1
ATOM 1001 C C . SER A 1 130 ? -11.386 -7.420 -1.486 1.00 97.06 130 SER A C 1
ATOM 1003 O O . SER A 1 130 ? -10.805 -6.870 -0.550 1.00 97.06 130 SER A O 1
ATOM 1005 N N . LEU A 1 131 ? -12.711 -7.378 -1.633 1.00 95.25 131 LEU A N 1
ATOM 1006 C CA . LEU A 1 131 ? -13.653 -6.781 -0.673 1.00 95.25 131 LEU A CA 1
ATOM 1007 C C . LEU A 1 131 ? -14.629 -7.843 -0.134 1.00 95.25 131 LEU A C 1
ATOM 1009 O O . LEU A 1 131 ? -14.620 -8.989 -0.595 1.00 95.25 131 LEU A O 1
ATOM 1013 N N . SER A 1 132 ? -15.457 -7.491 0.856 1.00 91.25 132 SER A N 1
ATOM 1014 C CA . SER A 1 132 ? -16.458 -8.401 1.444 1.00 91.25 132 SER A CA 1
ATOM 1015 C C . SER A 1 132 ? -17.523 -8.840 0.439 1.00 91.25 132 SER A C 1
ATOM 1017 O O . SER A 1 132 ? -18.007 -9.969 0.499 1.00 91.25 132 SER A O 1
ATOM 1019 N N . GLU A 1 133 ? -17.854 -7.967 -0.506 1.00 91.19 133 GLU A N 1
ATOM 1020 C CA . GLU A 1 133 ? -18.856 -8.166 -1.554 1.00 91.19 133 GLU A CA 1
ATOM 1021 C C . GLU A 1 133 ? -18.292 -8.968 -2.738 1.00 91.19 133 GLU A C 1
ATOM 1023 O O . GLU A 1 133 ? -19.040 -9.408 -3.612 1.00 91.19 133 GLU A O 1
ATOM 1028 N N . GLY A 1 134 ? -16.975 -9.184 -2.757 1.00 94.25 134 GLY A N 1
ATOM 1029 C CA . GLY A 1 134 ? -16.239 -9.848 -3.824 1.00 94.25 134 GLY A CA 1
ATOM 1030 C C . GLY A 1 134 ? -15.009 -9.050 -4.265 1.00 94.25 134 GLY A C 1
ATOM 1031 O O . GLY A 1 134 ? -14.788 -7.925 -3.818 1.00 94.25 134 GLY A O 1
ATOM 1032 N N . PRO A 1 135 ? -14.155 -9.632 -5.121 1.00 96.38 135 PRO A N 1
ATOM 1033 C CA . PRO A 1 135 ? -13.024 -8.911 -5.684 1.00 96.38 135 PRO A CA 1
ATOM 1034 C C . PRO A 1 135 ? -13.474 -7.852 -6.700 1.00 96.38 135 PRO A C 1
ATOM 1036 O O . PRO A 1 135 ? -14.293 -8.133 -7.575 1.00 96.38 135 PRO A O 1
ATOM 1039 N N . VAL A 1 136 ? -12.878 -6.664 -6.617 1.00 98.00 136 VAL A N 1
ATOM 1040 C CA . VAL A 1 136 ? -12.965 -5.604 -7.627 1.00 98.00 136 VAL A CA 1
ATOM 1041 C C . VAL A 1 136 ? -11.707 -5.672 -8.484 1.00 98.00 136 VAL A C 1
ATOM 1043 O O . VAL A 1 136 ? -10.595 -5.688 -7.957 1.00 98.00 136 VAL A O 1
ATOM 1046 N N . VAL A 1 137 ? -11.882 -5.765 -9.799 1.00 97.38 137 VAL A N 1
ATOM 1047 C CA . VAL A 1 137 ? -10.793 -5.885 -10.781 1.00 97.38 137 VAL A CA 1
ATOM 1048 C C . VAL A 1 137 ? -10.523 -4.545 -11.457 1.00 97.38 137 VAL A C 1
ATOM 1050 O O . VAL A 1 137 ? -11.384 -3.669 -11.459 1.00 97.38 137 VAL A O 1
ATOM 1053 N N . GLU A 1 138 ? -9.346 -4.414 -12.068 1.00 96.62 138 GLU A N 1
ATOM 1054 C CA . GLU A 1 138 ? -8.921 -3.215 -12.803 1.00 96.62 138 GLU A CA 1
ATOM 1055 C C . GLU A 1 138 ? -8.933 -1.917 -11.967 1.00 96.62 138 GLU A C 1
ATOM 1057 O O . GLU A 1 138 ? -9.103 -0.823 -12.500 1.00 96.62 138 GLU A O 1
ATOM 1062 N N . VAL A 1 139 ? -8.716 -2.026 -10.651 1.00 97.81 139 VAL A N 1
ATOM 1063 C CA . VAL A 1 139 ? -8.658 -0.881 -9.732 1.00 97.81 139 VAL A CA 1
ATOM 1064 C C . VAL A 1 139 ? -7.393 -0.072 -10.019 1.00 97.81 139 VAL A C 1
ATOM 1066 O O . VAL A 1 139 ? -6.294 -0.625 -9.865 1.00 97.81 139 VAL A O 1
ATOM 1069 N N . PRO A 1 140 ? -7.485 1.216 -10.401 1.00 97.94 140 PRO A N 1
ATOM 1070 C CA . PRO A 1 140 ? -6.307 2.047 -10.597 1.00 97.94 140 PRO A CA 1
ATOM 1071 C C . PRO A 1 140 ? -5.469 2.085 -9.319 1.00 97.94 140 PRO A C 1
ATOM 1073 O O . PRO A 1 140 ? -5.966 2.274 -8.210 1.00 97.94 140 PRO A O 1
ATOM 1076 N N . THR A 1 141 ? -4.184 1.797 -9.466 1.00 97.31 141 THR A N 1
ATOM 1077 C CA . THR A 1 141 ? -3.252 1.658 -8.350 1.00 97.31 141 THR A CA 1
ATOM 1078 C C . THR A 1 141 ? -1.924 2.282 -8.741 1.00 97.31 141 THR A C 1
ATOM 1080 O O . THR 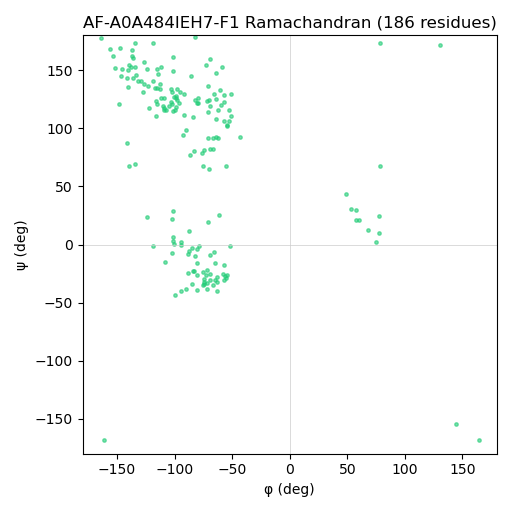A 1 141 ? -1.399 2.027 -9.830 1.00 97.31 141 THR A O 1
ATOM 1083 N N . THR A 1 142 ? -1.350 3.056 -7.829 1.00 96.56 142 THR A N 1
ATOM 1084 C CA . THR A 1 142 ? -0.010 3.619 -7.976 1.00 96.56 142 THR A CA 1
ATOM 1085 C C . THR A 1 142 ? 0.916 2.986 -6.953 1.00 96.56 142 THR A C 1
ATOM 1087 O O . THR A 1 142 ? 0.578 2.872 -5.776 1.00 96.56 142 THR A O 1
ATOM 1090 N N . ILE A 1 143 ? 2.096 2.576 -7.412 1.00 96.12 143 ILE A N 1
ATOM 1091 C CA . ILE A 1 143 ? 3.197 2.138 -6.560 1.00 96.12 143 ILE A CA 1
ATOM 1092 C C . ILE A 1 143 ? 4.341 3.122 -6.766 1.00 96.12 143 ILE A C 1
ATOM 1094 O O . ILE A 1 143 ? 4.951 3.144 -7.831 1.00 96.12 143 ILE A O 1
ATOM 1098 N N . GLU A 1 144 ? 4.656 3.927 -5.762 1.00 95.44 144 GLU A N 1
ATOM 1099 C CA . GLU A 1 144 ? 5.825 4.802 -5.781 1.00 95.44 144 GLU A CA 1
ATOM 1100 C C . GLU A 1 144 ? 6.968 4.154 -5.003 1.00 95.44 144 GLU A C 1
ATOM 1102 O O . GLU A 1 144 ? 6.865 3.906 -3.806 1.00 95.44 144 GLU A O 1
ATOM 1107 N N . ARG A 1 145 ? 8.084 3.885 -5.673 1.00 94.12 145 ARG A N 1
ATOM 1108 C CA . ARG A 1 145 ? 9.308 3.370 -5.059 1.00 94.12 145 ARG A CA 1
ATOM 1109 C C . ARG A 1 145 ? 10.276 4.519 -4.810 1.00 94.12 145 ARG A C 1
ATOM 1111 O O . ARG A 1 145 ? 10.679 5.193 -5.756 1.00 94.12 145 ARG A O 1
ATOM 1118 N N . SER A 1 146 ? 10.729 4.687 -3.570 1.00 94.50 146 SER A N 1
ATOM 1119 C CA . SER A 1 146 ? 11.766 5.668 -3.234 1.00 94.50 146 SER A CA 1
ATOM 1120 C C . SER A 1 146 ? 13.058 5.416 -4.019 1.00 94.50 146 SER A C 1
ATOM 1122 O O . SER A 1 146 ? 13.385 4.278 -4.351 1.00 94.50 146 SER A O 1
ATOM 1124 N N . SER A 1 147 ? 13.844 6.464 -4.265 1.00 91.50 147 SER A N 1
ATOM 1125 C CA . SER A 1 147 ? 15.089 6.388 -5.054 1.00 91.50 147 SER A CA 1
ATOM 1126 C C . SER A 1 147 ? 16.118 5.371 -4.537 1.00 91.50 147 SER A C 1
ATOM 1128 O O . SER A 1 147 ? 16.909 4.835 -5.304 1.00 91.50 147 SER A O 1
ATOM 1130 N N . ASN A 1 148 ? 16.101 5.069 -3.236 1.00 90.44 148 ASN A N 1
ATOM 1131 C CA . ASN A 1 148 ? 16.952 4.054 -2.605 1.00 90.44 148 ASN A CA 1
ATOM 1132 C C . ASN A 1 148 ? 16.288 2.667 -2.473 1.00 90.44 148 ASN A C 1
ATOM 1134 O O . ASN A 1 148 ? 16.879 1.769 -1.878 1.00 90.44 148 ASN A O 1
ATOM 1138 N N . GLY A 1 149 ? 15.056 2.501 -2.960 1.00 89.94 149 GLY A N 1
ATOM 1139 C CA . GLY A 1 149 ? 14.300 1.248 -2.935 1.00 89.94 149 GLY A CA 1
ATOM 1140 C C . GLY A 1 149 ? 13.853 0.763 -1.553 1.00 89.94 149 GLY A C 1
ATOM 1141 O O . GLY A 1 149 ? 13.446 -0.391 -1.426 1.00 89.94 149 GLY A O 1
ATOM 1142 N N . ASN A 1 150 ? 13.939 1.599 -0.515 1.00 92.12 150 ASN A N 1
ATOM 1143 C CA . ASN A 1 150 ? 13.604 1.201 0.854 1.00 92.12 150 ASN A CA 1
ATOM 1144 C C . ASN A 1 150 ? 12.124 1.391 1.205 1.00 92.12 150 ASN A C 1
ATOM 1146 O O . ASN A 1 150 ? 11.633 0.709 2.103 1.00 92.12 150 ASN A O 1
ATOM 1150 N N . ILE A 1 151 ? 11.431 2.304 0.522 1.00 95.25 151 ILE A N 1
ATOM 1151 C CA . ILE A 1 151 ? 10.020 2.618 0.746 1.00 95.25 151 ILE A CA 1
ATOM 1152 C C . ILE A 1 151 ? 9.251 2.427 -0.557 1.00 95.25 151 ILE A C 1
ATOM 1154 O O . ILE A 1 151 ? 9.703 2.843 -1.624 1.00 95.25 151 ILE A O 1
ATOM 1158 N N . PHE A 1 152 ? 8.086 1.803 -0.441 1.00 96.19 152 PHE A N 1
ATOM 1159 C CA . PHE A 1 152 ? 7.089 1.666 -1.490 1.00 96.19 152 PHE A CA 1
ATOM 1160 C C . PHE A 1 152 ? 5.791 2.280 -0.977 1.00 96.19 152 PHE A C 1
ATOM 1162 O O . PHE A 1 152 ? 5.254 1.807 0.016 1.00 96.19 152 PHE A O 1
ATOM 1169 N N . ILE A 1 153 ? 5.288 3.328 -1.612 1.00 96.81 153 ILE A N 1
ATOM 1170 C CA . ILE A 1 153 ? 4.003 3.936 -1.271 1.00 96.81 153 ILE A CA 1
ATOM 1171 C C . ILE A 1 153 ? 2.968 3.346 -2.220 1.00 96.81 153 ILE A C 1
ATOM 1173 O O . ILE A 1 153 ? 3.125 3.417 -3.437 1.00 96.81 153 ILE A O 1
ATOM 1177 N N . VAL A 1 154 ? 1.946 2.711 -1.661 1.00 97.44 154 VAL A N 1
ATOM 1178 C CA . VAL A 1 154 ? 0.827 2.133 -2.399 1.00 97.44 154 VAL A CA 1
ATOM 1179 C C . VAL A 1 154 ? -0.357 3.066 -2.248 1.00 97.44 154 VAL A C 1
ATOM 1181 O O . VAL A 1 154 ? -0.794 3.304 -1.122 1.00 97.44 154 VAL A O 1
ATOM 1184 N N . THR A 1 155 ? -0.882 3.526 -3.378 1.00 97.44 155 THR A N 1
ATOM 1185 C CA . THR A 1 155 ? -2.119 4.301 -3.462 1.00 97.44 155 THR A CA 1
ATOM 1186 C C . THR A 1 155 ? -3.143 3.500 -4.248 1.00 97.44 155 THR A C 1
ATOM 1188 O O . THR A 1 155 ? -2.882 3.097 -5.382 1.00 97.44 155 THR A O 1
ATOM 1191 N N . ILE A 1 156 ? -4.297 3.255 -3.635 1.00 97.19 156 ILE A N 1
ATOM 1192 C CA . ILE A 1 156 ? -5.453 2.605 -4.258 1.00 97.19 156 ILE A CA 1
ATOM 1193 C C . ILE A 1 156 ? -6.445 3.714 -4.592 1.00 97.19 156 ILE A C 1
ATOM 1195 O O . ILE A 1 156 ? -6.711 4.558 -3.738 1.00 97.19 156 ILE A O 1
ATOM 1199 N N . ASP A 1 157 ? -6.960 3.733 -5.820 1.00 97.12 157 ASP A N 1
ATOM 1200 C CA . ASP A 1 157 ? -7.977 4.707 -6.205 1.00 97.12 157 ASP A CA 1
ATOM 1201 C C . ASP A 1 157 ? -9.225 4.558 -5.320 1.00 97.12 157 ASP A C 1
ATOM 1203 O O . ASP A 1 157 ? -9.821 3.476 -5.292 1.00 97.12 157 ASP A O 1
ATOM 1207 N N . PRO A 1 158 ? -9.612 5.607 -4.577 1.00 95.50 158 PRO A N 1
ATOM 1208 C CA . PRO A 1 158 ? -10.632 5.484 -3.550 1.00 95.50 158 PRO A CA 1
ATOM 1209 C C . PRO A 1 158 ? -12.028 5.290 -4.147 1.00 95.50 158 PRO A C 1
ATOM 1211 O O . PRO A 1 158 ? -12.795 4.483 -3.632 1.00 95.50 158 PRO A O 1
ATOM 1214 N N . GLU A 1 159 ? -12.354 5.955 -5.257 1.00 96.56 159 GLU A N 1
ATOM 1215 C CA . GLU A 1 159 ? -13.671 5.845 -5.901 1.00 96.56 159 GLU A CA 1
ATOM 1216 C C . GLU A 1 159 ? -13.937 4.423 -6.410 1.00 96.56 159 GLU A C 1
ATOM 1218 O O . GLU A 1 159 ? -15.029 3.884 -6.228 1.00 96.56 159 GLU A O 1
ATOM 1223 N N . SER A 1 160 ? -12.916 3.775 -6.975 1.00 96.81 160 SER A N 1
ATOM 1224 C CA . SER A 1 160 ? -13.007 2.408 -7.502 1.00 96.81 160 SER A CA 1
ATOM 1225 C C . SER A 1 160 ? -13.280 1.341 -6.435 1.00 96.81 160 SER A C 1
ATOM 1227 O O . SER A 1 160 ? -13.661 0.221 -6.772 1.00 96.81 160 SER A O 1
ATOM 1229 N N . VAL A 1 161 ? -13.089 1.668 -5.154 1.00 95.62 161 VAL A N 1
ATOM 1230 C CA . VAL A 1 161 ? -13.334 0.777 -4.008 1.00 95.62 161 VAL A CA 1
ATOM 1231 C C . VAL A 1 161 ? -14.307 1.392 -2.999 1.00 95.62 161 VAL A C 1
ATOM 1233 O O . VAL A 1 161 ? -14.269 1.027 -1.828 1.00 95.62 161 VAL A O 1
ATOM 1236 N N . ASP A 1 162 ? -15.151 2.332 -3.437 1.00 95.44 162 ASP A N 1
ATOM 1237 C CA . ASP A 1 162 ? -16.150 3.026 -2.605 1.00 95.44 162 ASP A CA 1
ATOM 1238 C C . ASP A 1 162 ? -15.568 3.570 -1.288 1.00 95.44 162 ASP A C 1
ATOM 1240 O O . ASP A 1 162 ? -16.118 3.409 -0.201 1.00 95.44 162 ASP A O 1
ATOM 1244 N N . TYR A 1 163 ? -14.379 4.166 -1.384 1.00 94.44 163 TYR A N 1
ATOM 1245 C CA . TYR A 1 163 ? -13.634 4.758 -0.276 1.00 94.44 163 TYR A CA 1
ATOM 1246 C C . TYR A 1 163 ? -13.330 3.780 0.876 1.00 94.44 163 TYR A C 1
ATOM 1248 O O . TYR A 1 163 ? -12.999 4.210 1.982 1.00 94.44 163 TYR A O 1
ATOM 1256 N N . HIS A 1 164 ? -13.356 2.461 0.628 1.00 93.81 164 HIS A N 1
ATOM 1257 C CA . HIS A 1 164 ? -13.120 1.421 1.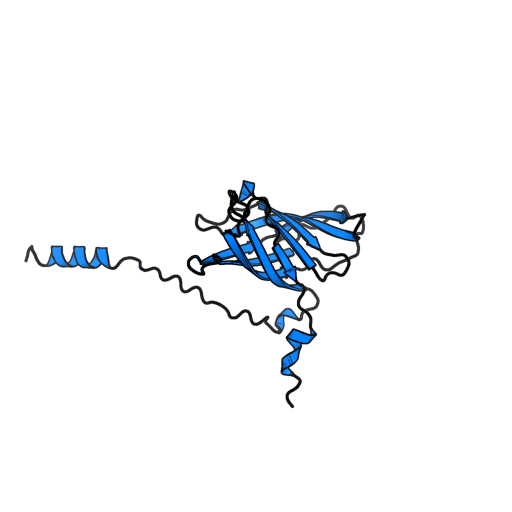644 1.00 93.81 164 HIS A CA 1
ATOM 1258 C C . HIS A 1 164 ? -11.758 1.552 2.342 1.00 93.81 164 HIS A C 1
ATOM 1260 O O . HIS A 1 164 ? -11.620 1.228 3.518 1.00 93.81 164 HIS A O 1
ATOM 1266 N N . PHE A 1 165 ? -10.749 2.075 1.638 1.00 93.88 165 PHE A N 1
ATOM 1267 C CA . PHE A 1 165 ? -9.409 2.358 2.171 1.00 93.88 165 PHE A CA 1
ATOM 1268 C C . PHE A 1 165 ? -9.193 3.855 2.478 1.00 93.88 165 PHE A C 1
ATOM 1270 O O . PHE A 1 165 ? -8.051 4.317 2.540 1.00 93.88 165 PHE A O 1
ATOM 1277 N N . GLY A 1 166 ? -10.270 4.618 2.682 1.00 91.06 166 GLY A N 1
ATOM 1278 C CA . GLY A 1 166 ? -10.255 6.060 2.937 1.00 91.06 166 GLY A CA 1
ATOM 1279 C C . GLY A 1 166 ? -10.055 6.920 1.682 1.00 91.06 166 GLY A C 1
ATOM 1280 O O . GLY A 1 166 ? -9.773 6.414 0.601 1.00 91.06 166 GLY A O 1
ATOM 1281 N N . ASN A 1 167 ? -10.174 8.244 1.836 1.00 87.50 167 ASN A N 1
ATOM 1282 C CA . ASN A 1 167 ? -10.076 9.216 0.730 1.00 87.50 167 ASN A CA 1
ATOM 1283 C C . ASN A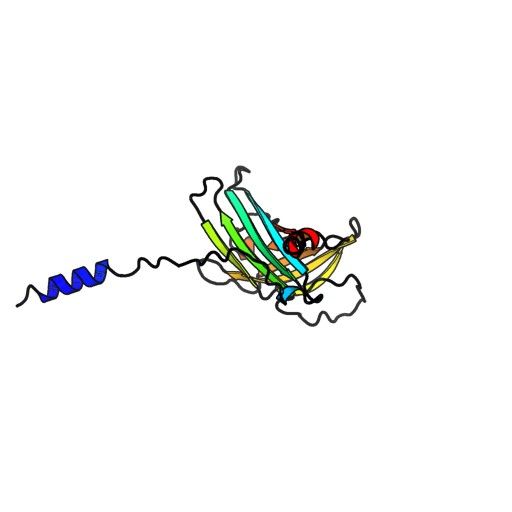 1 167 ? -8.670 9.348 0.127 1.00 87.50 167 ASN A C 1
ATOM 1285 O O . ASN A 1 167 ? -8.522 9.780 -1.011 1.00 87.50 167 ASN A O 1
ATOM 1289 N N . SER A 1 168 ? -7.637 9.030 0.904 1.00 78.06 168 SER A N 1
ATOM 1290 C CA . SER A 1 168 ? -6.239 9.064 0.477 1.00 78.06 168 SER A CA 1
ATOM 1291 C C . SER A 1 168 ? -5.532 7.870 1.099 1.00 78.06 168 SER A C 1
ATOM 1293 O O . SER A 1 168 ? -5.016 7.938 2.215 1.00 78.06 168 SER A O 1
ATOM 1295 N N . SER A 1 169 ? -5.585 6.732 0.411 1.00 76.81 169 SER A N 1
ATOM 1296 C CA . SER A 1 169 ? -4.988 5.488 0.888 1.00 76.81 169 SER A CA 1
ATOM 1297 C C . SER A 1 169 ? -3.469 5.547 0.746 1.00 76.81 169 SER A C 1
ATOM 1299 O O . SER A 1 169 ? -2.922 5.034 -0.220 1.00 76.81 169 SER A O 1
ATOM 1301 N N . LEU A 1 170 ? -2.773 6.180 1.691 1.00 90.31 170 LEU A N 1
ATOM 1302 C CA . LEU A 1 170 ? -1.311 6.155 1.745 1.00 90.31 170 LEU A CA 1
ATOM 1303 C C . LEU A 1 170 ? -0.847 4.968 2.590 1.00 90.31 170 LEU A C 1
ATOM 1305 O O . LEU A 1 170 ? -0.832 5.018 3.823 1.00 90.31 170 LEU A O 1
ATOM 1309 N N . ILE A 1 171 ? -0.469 3.885 1.912 1.00 96.31 171 ILE A N 1
ATOM 1310 C CA . ILE A 1 171 ? 0.031 2.665 2.548 1.00 96.31 171 ILE A CA 1
ATOM 1311 C C . ILE A 1 171 ? 1.530 2.538 2.268 1.00 96.31 171 ILE A C 1
ATOM 1313 O O . ILE A 1 171 ? 1.958 2.376 1.129 1.00 96.31 171 ILE A O 1
ATOM 1317 N N . TYR A 1 172 ? 2.342 2.565 3.320 1.00 97.44 172 TYR A N 1
ATOM 1318 C CA . TYR A 1 172 ? 3.794 2.463 3.248 1.00 97.44 172 TYR A CA 1
ATOM 1319 C C . TYR A 1 172 ? 4.250 1.012 3.386 1.00 97.44 172 TYR A C 1
ATOM 1321 O O . TYR A 1 172 ? 4.187 0.420 4.461 1.00 97.44 172 TYR A O 1
ATOM 1329 N N . GLY A 1 173 ? 4.769 0.452 2.303 1.00 96.00 173 GLY A N 1
ATOM 1330 C CA . GLY A 1 173 ? 5.589 -0.748 2.287 1.00 96.00 173 GLY A CA 1
ATOM 1331 C C . GLY A 1 173 ? 7.041 -0.424 2.628 1.00 96.00 173 GLY A C 1
ATOM 1332 O O . GLY A 1 173 ? 7.683 0.394 1.972 1.00 96.00 173 GLY A O 1
ATOM 1333 N N . ILE A 1 174 ? 7.585 -1.090 3.643 1.00 94.81 174 ILE A N 1
ATOM 1334 C CA . ILE A 1 174 ? 8.995 -0.974 4.026 1.00 94.81 174 ILE A CA 1
ATOM 1335 C C . ILE A 1 174 ? 9.725 -2.192 3.470 1.00 94.81 174 ILE A C 1
ATOM 1337 O O . ILE A 1 174 ? 9.308 -3.323 3.714 1.00 94.81 174 ILE A O 1
ATOM 1341 N N . SER A 1 175 ? 10.806 -1.977 2.723 1.00 91.56 175 SER A N 1
ATOM 1342 C CA . SER A 1 175 ? 11.653 -3.072 2.244 1.00 91.56 175 SER A CA 1
ATOM 1343 C C . SER A 1 175 ? 12.324 -3.763 3.430 1.00 91.56 175 SER A C 1
ATOM 1345 O O . SER A 1 175 ? 12.900 -3.116 4.311 1.00 91.56 175 SER A O 1
ATOM 1347 N N . ALA A 1 176 ? 12.220 -5.087 3.489 1.00 87.69 176 ALA A N 1
ATOM 1348 C CA . ALA A 1 176 ? 12.724 -5.867 4.600 1.00 87.69 176 ALA A CA 1
ATOM 1349 C C . ALA A 1 176 ? 14.250 -5.748 4.681 1.00 87.69 176 ALA A C 1
ATOM 1351 O O . ALA A 1 176 ? 14.979 -6.032 3.732 1.00 87.69 176 ALA A O 1
ATOM 1352 N N . ASN A 1 177 ? 14.746 -5.344 5.849 1.00 80.75 177 ASN A N 1
ATOM 1353 C CA . ASN A 1 177 ? 16.177 -5.219 6.075 1.00 80.75 177 ASN A CA 1
ATOM 1354 C C . ASN A 1 177 ? 16.776 -6.606 6.392 1.00 80.75 177 ASN A C 1
ATOM 1356 O O . ASN A 1 177 ? 16.392 -7.213 7.399 1.00 80.75 177 ASN A O 1
ATOM 1360 N N . PRO A 1 178 ? 17.758 -7.089 5.603 1.00 71.75 178 PRO A N 1
ATOM 1361 C CA . PRO A 1 178 ? 18.351 -8.417 5.774 1.00 71.75 178 PRO A CA 1
ATOM 1362 C C . PRO A 1 178 ? 18.906 -8.690 7.176 1.00 71.75 178 PRO A C 1
ATOM 1364 O O . PRO A 1 178 ? 18.937 -9.838 7.615 1.00 71.75 178 PRO A O 1
ATOM 1367 N N . LYS A 1 179 ? 19.310 -7.647 7.917 1.00 72.62 179 LYS A N 1
ATOM 1368 C CA . LYS A 1 179 ? 19.821 -7.783 9.290 1.00 72.62 179 LYS A CA 1
ATOM 1369 C C . LYS A 1 179 ? 18.768 -8.301 10.272 1.00 72.62 179 LYS A C 1
ATOM 1371 O O . LYS A 1 179 ? 19.132 -8.992 11.217 1.00 72.62 179 LYS A O 1
ATOM 1376 N N . PHE A 1 180 ? 17.487 -7.998 10.055 1.00 67.25 180 PHE A N 1
ATOM 1377 C CA . PHE A 1 180 ? 16.401 -8.525 10.891 1.00 67.25 180 PHE A CA 1
ATOM 1378 C C . PHE A 1 180 ? 15.957 -9.926 10.452 1.00 67.25 180 PHE A C 1
ATOM 1380 O O . PHE A 1 180 ? 15.444 -10.682 11.273 1.00 67.25 180 PHE A O 1
ATOM 1387 N N . ILE A 1 181 ? 16.218 -10.296 9.194 1.00 64.25 181 ILE A N 1
ATOM 1388 C CA . ILE A 1 181 ? 15.868 -11.603 8.618 1.00 64.25 181 ILE A CA 1
ATOM 1389 C C . ILE A 1 181 ? 16.896 -12.677 9.020 1.00 64.25 181 ILE A C 1
ATOM 1391 O O . ILE A 1 181 ? 16.517 -13.787 9.372 1.00 64.25 181 ILE A O 1
ATOM 1395 N N . ASN A 1 182 ? 18.191 -12.339 9.057 1.00 56.84 182 ASN A N 1
ATOM 1396 C CA . ASN A 1 182 ? 19.283 -13.279 9.369 1.00 56.84 182 ASN A CA 1
ATOM 1397 C C . ASN A 1 182 ? 19.595 -13.428 10.874 1.00 56.84 182 ASN A C 1
ATOM 1399 O O . ASN A 1 182 ? 20.619 -14.003 11.246 1.00 56.84 182 ASN A O 1
ATOM 1403 N N . SER A 1 183 ? 18.736 -12.920 11.762 1.00 50.03 183 SER A N 1
ATOM 1404 C CA . SER A 1 183 ? 18.980 -12.912 13.216 1.00 50.03 183 SER A CA 1
ATOM 1405 C C . SER A 1 183 ? 19.030 -14.309 13.863 1.00 50.03 183 SER A C 1
ATOM 1407 O O . SER A 1 183 ? 19.435 -14.437 15.016 1.00 50.03 183 SER A O 1
ATOM 1409 N N . THR A 1 184 ? 18.721 -15.377 13.121 1.00 48.94 184 THR A N 1
ATOM 1410 C CA . THR A 1 184 ? 18.813 -16.773 13.584 1.00 48.94 184 THR A CA 1
ATOM 1411 C C . THR A 1 184 ? 20.239 -17.358 13.575 1.00 48.94 184 THR A C 1
ATOM 1413 O O . THR A 1 184 ? 20.413 -18.498 13.990 1.00 48.94 184 THR A O 1
ATOM 1416 N N . GLN A 1 185 ? 21.272 -16.618 13.140 1.00 46.56 185 GLN A N 1
ATOM 1417 C CA . GLN A 1 185 ? 22.668 -17.106 13.118 1.00 46.56 185 GLN A CA 1
ATOM 1418 C C . GLN A 1 185 ? 23.573 -16.626 14.274 1.00 46.56 185 GLN A C 1
ATOM 1420 O O . GLN A 1 185 ? 24.730 -17.027 14.316 1.00 46.56 185 GLN A O 1
ATOM 1425 N N . ILE A 1 186 ? 23.092 -15.824 15.237 1.00 41.91 186 ILE A N 1
ATOM 1426 C CA . ILE A 1 186 ? 23.926 -15.314 16.360 1.00 41.91 186 ILE A CA 1
ATOM 1427 C C . ILE A 1 186 ? 23.683 -16.095 17.672 1.00 41.91 186 ILE A C 1
ATOM 1429 O O . ILE A 1 186 ? 23.835 -15.579 18.773 1.00 41.91 186 ILE A O 1
ATOM 1433 N N . LEU A 1 187 ? 23.312 -17.372 17.575 1.00 40.81 187 LEU A N 1
ATOM 1434 C CA . LEU A 1 187 ? 23.306 -18.303 18.711 1.00 40.81 187 LEU A CA 1
ATOM 1435 C C . LEU A 1 187 ? 23.944 -19.634 18.288 1.00 40.81 187 LEU A C 1
ATOM 1437 O O . LEU A 1 187 ? 23.254 -20.643 18.153 1.00 40.81 187 LEU A O 1
ATOM 1441 N N . GLN A 1 188 ? 25.256 -19.621 18.044 1.00 37.84 188 GLN A N 1
ATOM 1442 C CA . GLN A 1 188 ? 26.120 -20.807 18.080 1.00 37.84 188 GLN A CA 1
ATOM 1443 C C . GLN A 1 188 ? 27.417 -20.464 18.805 1.00 37.84 188 GLN A C 1
ATOM 1445 O O . GLN A 1 188 ? 27.969 -19.377 18.517 1.00 37.84 188 GLN A O 1
#

Radius of gyration: 21.46 Å; Cα contacts (8 Å, |Δi|>4): 349; chains: 1; bounding box: 73×56×45 Å

Sequence (188 aa):
MKNLNTVLVIALLMSGLLSIGQTSNWIFAIPSDLLNHKYVFGPLVGITENDTGNVDWVLTGNWRSILTNDVFENTTYFNQSSGSFKAAIEMIKPDGTGRHTHTLTEFVVLNATQDPDNNSTIFNGTSTISLSEGPVVEVPTTIERSSNGNIFIVTIDPESVDYHFGNSSLIYGISANP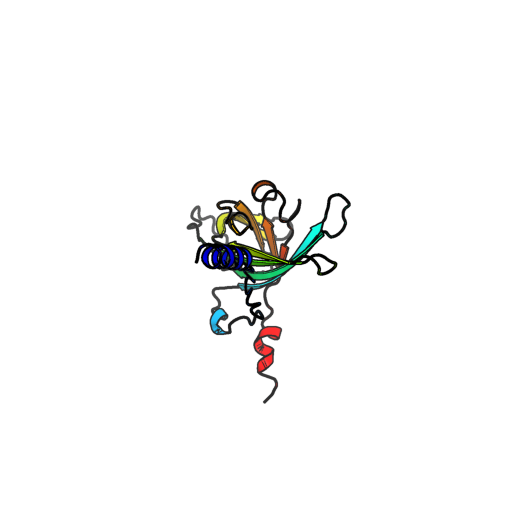KFINSTQILQ

Organism: NCBI:txid1798806